Protein AF-A0A4R3L6J7-F1 (afdb_monomer)

Radius of gyration: 25.64 Å; Cα contacts (8 Å, |Δi|>4): 262; chains: 1; bounding box: 71×57×73 Å

Solvent-accessible surface area (backbone atoms only — not comparable to full-atom values): 16549 Å² total; per-residue (Å²): 111,48,54,61,46,66,73,43,22,79,76,61,15,24,52,50,54,65,59,60,78,32,72,50,34,52,66,61,49,33,25,69,74,59,33,61,73,54,17,47,50,53,49,48,52,53,52,50,51,51,52,47,23,55,73,49,36,82,47,74,72,43,43,51,50,47,51,55,47,46,54,53,52,48,32,32,51,75,36,74,58,68,86,44,67,67,57,55,52,50,41,50,50,48,47,44,62,44,61,50,65,87,91,64,82,82,77,78,88,61,58,68,66,58,52,51,51,52,49,50,51,50,50,64,61,46,46,58,54,53,53,28,49,53,55,53,51,50,42,56,49,32,37,75,76,62,32,44,67,52,29,66,67,49,58,81,71,56,55,71,68,29,52,72,74,38,46,69,65,51,50,50,52,49,68,66,40,56,56,70,73,57,48,55,65,57,52,75,65,54,47,52,52,51,50,54,47,26,45,69,49,77,38,67,64,42,28,51,51,50,18,49,36,28,26,58,70,49,38,44,69,62,14,42,58,31,45,49,41,44,32,25,42,49,66,60,69,61,26,57,48,45,53,64,47,51,59,68,77,30,70,94,44,94,59,49,55,90,62,69,43,65,60,46,58,69,46,88,37,49,86,54,79,77,80,75,95,62,94,75,87,92,83,87,89,88,85,87,88,90,86,131

Mean predicted aligned error: 9.65 Å

Sequence (292 aa):
MAEAHLRLSPVYGAIDYRIAAHAHNTVLDLLLMFGIPLGATVAACVAWLWWRAWRAAQEPAQLWVWLMGTAMLVHALLEYPLHYGFFLWLWCLLAGHLTGAPGRPIHLRWPLLASLVWLMLSVAAAYPIWRGYLEVEKLYTLLRQQGTNAVRVGLPAVHPWSRALYPGLLARLDWLTRPTSDIAALSDEEMQQLVRTAHGYPLPGLLWRTTLAYAYRGDAQSAAWYGQRLCSMFHPGLCEQAVKEWPELGKDRANWPDLPWQAWLEAPVPGRPPPSSTVGAATSQADARGSE

InterPro domains:
  IPR021797 Virulence factor membrane-bound polymerase, C-terminal [PF11846] (64-234)
  IPR051533 O-antigen ligase-like [PTHR37422] (12-128)

Organism: NCBI:txid114249

Structure (mmCIF, N/CA/C/O backbone):
data_AF-A0A4R3L6J7-F1
#
_entry.id   AF-A0A4R3L6J7-F1
#
loop_
_atom_site.group_PDB
_atom_site.id
_atom_site.type_symbol
_atom_site.label_atom_id
_atom_site.label_alt_id
_atom_site.label_comp_id
_atom_site.label_asym_id
_atom_site.label_entity_id
_atom_site.label_seq_id
_atom_site.pdbx_PDB_ins_code
_atom_site.Cartn_x
_atom_site.Cartn_y
_atom_site.Cartn_z
_atom_site.occupancy
_atom_site.B_iso_or_equiv
_atom_site.auth_seq_id
_atom_site.auth_comp_id
_atom_site.auth_asym_id
_atom_site.auth_atom_id
_atom_site.pdbx_PDB_model_num
ATOM 1 N N . MET A 1 1 ? 2.420 8.844 1.078 1.00 60.88 1 MET A N 1
ATOM 2 C CA . MET A 1 1 ? 3.618 8.170 1.631 1.00 60.88 1 MET A CA 1
ATOM 3 C C . MET A 1 1 ? 4.510 7.594 0.528 1.00 60.88 1 MET A C 1
ATOM 5 O O . MET A 1 1 ? 5.656 8.014 0.438 1.00 60.88 1 MET A O 1
ATOM 9 N N . ALA A 1 2 ? 3.994 6.720 -0.348 1.00 71.81 2 ALA A N 1
ATOM 10 C CA . ALA A 1 2 ? 4.758 6.093 -1.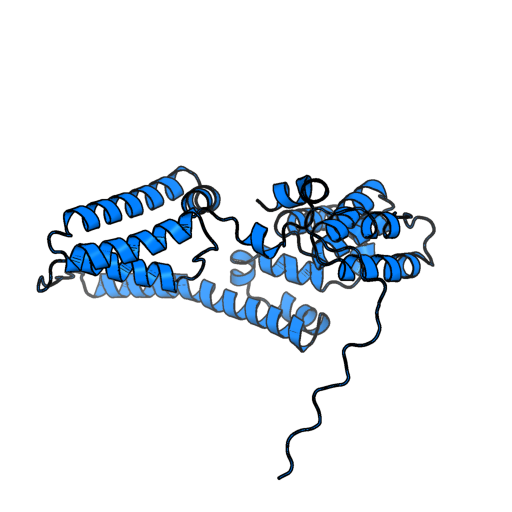438 1.00 71.81 2 ALA A CA 1
ATOM 11 C C . ALA A 1 2 ? 5.503 7.078 -2.365 1.00 71.81 2 ALA A C 1
ATOM 13 O O . ALA A 1 2 ? 6.684 6.894 -2.646 1.00 71.81 2 ALA A O 1
ATOM 14 N N . GLU A 1 3 ? 4.855 8.172 -2.777 1.00 77.25 3 GLU A N 1
ATOM 15 C CA . GLU A 1 3 ? 5.490 9.179 -3.637 1.00 77.25 3 GLU A CA 1
ATOM 16 C C . GLU A 1 3 ? 6.640 9.927 -2.947 1.00 77.25 3 GLU A C 1
ATOM 18 O O . GLU A 1 3 ? 7.687 10.149 -3.552 1.00 77.25 3 GLU A O 1
ATOM 23 N N . ALA A 1 4 ? 6.477 10.284 -1.670 1.00 75.62 4 ALA A N 1
ATOM 24 C CA . ALA A 1 4 ? 7.553 10.893 -0.891 1.00 75.62 4 ALA A CA 1
ATOM 25 C C . ALA A 1 4 ? 8.743 9.932 -0.782 1.00 75.62 4 ALA A C 1
ATOM 27 O O . ALA A 1 4 ? 9.886 10.348 -0.954 1.00 75.62 4 ALA A O 1
ATOM 28 N N . HIS A 1 5 ? 8.461 8.640 -0.588 1.00 75.50 5 HIS A N 1
ATOM 29 C CA . HIS A 1 5 ? 9.475 7.595 -0.591 1.00 75.50 5 HIS A CA 1
ATOM 30 C C . HIS A 1 5 ? 10.245 7.543 -1.905 1.00 75.50 5 HIS A C 1
ATOM 32 O O . HIS A 1 5 ? 11.465 7.660 -1.885 1.00 75.50 5 HIS A O 1
ATOM 38 N N . LEU A 1 6 ? 9.540 7.469 -3.036 1.00 82.06 6 LEU A N 1
ATOM 39 C CA . LEU A 1 6 ? 10.158 7.496 -4.358 1.00 82.06 6 LEU A CA 1
ATOM 40 C C . LEU A 1 6 ? 11.011 8.745 -4.571 1.00 82.06 6 LEU A C 1
ATOM 42 O O . LEU A 1 6 ? 12.118 8.658 -5.087 1.00 82.06 6 LEU A O 1
ATOM 46 N N . ARG A 1 7 ? 10.528 9.931 -4.200 1.00 84.06 7 ARG A N 1
ATOM 47 C CA . ARG A 1 7 ? 11.269 11.174 -4.456 1.00 84.06 7 ARG A CA 1
ATOM 48 C C . ARG A 1 7 ? 12.548 11.276 -3.627 1.00 84.06 7 ARG A C 1
ATOM 50 O O . ARG A 1 7 ? 13.558 11.730 -4.155 1.00 84.06 7 ARG A O 1
ATOM 57 N N . LEU A 1 8 ? 12.498 10.853 -2.369 1.00 81.56 8 LEU A N 1
ATOM 58 C CA . LEU A 1 8 ? 13.545 11.100 -1.379 1.00 81.56 8 LEU A CA 1
ATOM 59 C C . LEU A 1 8 ? 14.486 9.903 -1.151 1.00 81.56 8 LEU A C 1
ATOM 61 O O . LEU A 1 8 ? 15.522 10.074 -0.512 1.00 81.56 8 LEU A O 1
ATOM 65 N N . SER A 1 9 ? 14.181 8.714 -1.682 1.00 76.19 9 SER A N 1
ATOM 66 C CA . SER A 1 9 ? 15.012 7.518 -1.488 1.00 76.19 9 SER A CA 1
ATOM 67 C C . SER A 1 9 ? 16.470 7.631 -1.944 1.00 76.19 9 SER A C 1
ATOM 69 O O . SER A 1 9 ? 17.299 6.917 -1.380 1.00 76.19 9 SER A O 1
ATOM 71 N N . PRO A 1 10 ? 16.853 8.476 -2.925 1.00 74.19 10 PRO A N 1
ATOM 72 C CA . PRO A 1 10 ? 18.269 8.682 -3.225 1.00 74.19 10 PRO A CA 1
ATOM 73 C C . PRO A 1 10 ? 18.999 9.509 -2.153 1.00 74.19 10 PRO A C 1
ATOM 75 O O . PRO A 1 10 ? 20.222 9.505 -2.125 1.00 74.19 10 PRO A O 1
ATOM 78 N N . VAL A 1 11 ? 18.266 10.224 -1.286 1.00 75.88 11 VAL A N 1
ATOM 79 C CA . VAL A 1 11 ? 18.815 11.150 -0.279 1.00 75.88 11 VAL A CA 1
ATOM 80 C C . VAL A 1 11 ? 19.015 10.466 1.072 1.00 75.88 11 VAL A C 1
ATOM 82 O O . VAL A 1 11 ? 20.096 10.552 1.642 1.00 75.88 11 VAL A O 1
ATOM 85 N N . TYR A 1 12 ? 17.993 9.782 1.597 1.00 68.69 12 TYR A N 1
ATOM 86 C CA . TYR A 1 12 ? 18.097 9.084 2.890 1.00 68.69 12 TYR A CA 1
ATOM 87 C C . TYR A 1 12 ? 18.530 7.615 2.756 1.00 68.69 12 TYR A C 1
ATOM 89 O O . TYR A 1 12 ? 18.744 6.945 3.761 1.00 68.69 12 TYR A O 1
ATOM 97 N N . GLY A 1 13 ? 18.670 7.123 1.522 1.00 62.22 13 GLY A N 1
ATOM 98 C CA . GLY A 1 13 ? 19.115 5.773 1.212 1.00 62.22 13 GLY A CA 1
ATOM 99 C C . GLY A 1 13 ? 18.114 4.668 1.544 1.00 62.22 13 GLY A C 1
ATOM 100 O O . GLY A 1 13 ? 16.917 4.902 1.707 1.00 62.22 13 GLY A O 1
ATOM 101 N N . ALA A 1 14 ? 18.620 3.442 1.650 1.00 56.22 14 ALA A N 1
ATOM 102 C CA . ALA A 1 14 ? 17.889 2.302 2.169 1.00 56.22 14 ALA A CA 1
ATOM 103 C C . ALA A 1 14 ? 17.797 2.435 3.695 1.00 56.22 14 ALA A C 1
ATOM 105 O O . ALA A 1 14 ? 18.392 1.647 4.428 1.00 56.22 14 ALA A O 1
ATOM 106 N N . ILE A 1 15 ? 17.012 3.402 4.194 1.00 54.84 15 ILE A N 1
ATOM 107 C CA . ILE A 1 15 ? 16.279 3.120 5.433 1.00 54.84 15 ILE A CA 1
ATOM 108 C C . ILE A 1 15 ? 15.579 1.814 5.114 1.00 54.84 15 ILE A C 1
ATOM 110 O O . ILE A 1 15 ? 14.818 1.792 4.143 1.00 54.84 15 ILE A O 1
ATOM 114 N N . ASP A 1 16 ? 15.948 0.742 5.830 1.00 54.97 16 ASP A N 1
ATOM 115 C CA . ASP A 1 16 ? 15.433 -0.600 5.578 1.00 54.97 16 ASP A CA 1
ATOM 116 C C . ASP A 1 16 ? 13.957 -0.430 5.247 1.00 54.97 16 ASP A C 1
ATOM 118 O O . ASP A 1 16 ? 13.216 0.159 6.039 1.00 54.97 16 ASP A O 1
ATOM 122 N N . TYR A 1 17 ? 13.552 -0.804 4.032 1.00 53.34 17 TYR A N 1
ATOM 123 C CA . TYR A 1 17 ? 12.179 -0.598 3.583 1.00 53.34 17 TYR A CA 1
ATOM 124 C C . TYR A 1 17 ? 11.204 -1.164 4.623 1.00 53.34 17 TYR A C 1
ATOM 126 O O . TYR A 1 17 ? 10.079 -0.698 4.703 1.00 53.34 17 TYR A O 1
ATOM 134 N N . ARG A 1 18 ? 11.649 -2.122 5.452 1.00 55.00 18 ARG A N 1
ATOM 135 C CA . ARG A 1 18 ? 10.971 -2.573 6.665 1.00 55.00 18 ARG A CA 1
ATOM 136 C C . ARG A 1 18 ? 10.748 -1.414 7.638 1.00 55.00 18 ARG A C 1
ATOM 138 O O . ARG A 1 18 ? 9.607 -1.108 7.918 1.00 55.00 18 ARG A O 1
ATOM 145 N N . ILE A 1 19 ? 11.776 -0.715 8.113 1.00 57.91 19 ILE A N 1
ATOM 146 C CA . ILE A 1 19 ? 11.631 0.443 9.015 1.00 57.91 19 ILE A CA 1
ATOM 147 C C . ILE A 1 19 ? 10.708 1.505 8.408 1.00 57.91 19 ILE A C 1
ATOM 149 O O . ILE A 1 19 ? 9.809 1.994 9.082 1.00 57.91 19 ILE A O 1
ATOM 153 N N . ALA A 1 20 ? 10.885 1.838 7.132 1.00 58.47 20 ALA A N 1
ATOM 154 C CA . ALA A 1 20 ? 10.140 2.932 6.523 1.00 58.47 20 ALA A CA 1
ATOM 155 C C . ALA A 1 20 ? 8.690 2.560 6.142 1.00 58.47 20 ALA A C 1
ATOM 157 O O . ALA A 1 20 ? 7.795 3.391 6.273 1.00 58.47 20 ALA A O 1
ATOM 158 N N . ALA A 1 21 ? 8.431 1.300 5.769 1.00 58.09 21 ALA A N 1
ATOM 159 C CA . ALA A 1 21 ? 7.080 0.740 5.630 1.00 58.09 21 ALA A CA 1
ATOM 160 C C . ALA A 1 21 ? 6.396 0.480 6.981 1.00 58.09 21 ALA A C 1
ATOM 162 O O . ALA A 1 21 ? 5.244 0.053 7.020 1.00 58.09 21 ALA A O 1
ATOM 163 N N . HIS A 1 22 ? 7.112 0.684 8.085 1.00 55.84 22 HIS A N 1
ATOM 164 C CA . HIS A 1 22 ? 6.621 0.503 9.443 1.00 55.84 22 HIS A CA 1
ATOM 165 C C . HIS A 1 22 ? 6.672 1.803 10.265 1.00 55.84 22 HIS A C 1
ATOM 167 O O . HIS A 1 22 ? 6.248 1.812 11.415 1.00 55.84 22 HIS A O 1
ATOM 173 N N . ALA A 1 23 ? 7.119 2.916 9.673 1.00 55.31 23 ALA A N 1
ATOM 174 C CA . ALA A 1 23 ? 7.092 4.246 10.273 1.00 55.31 23 ALA A CA 1
ATOM 175 C C . ALA A 1 23 ? 5.681 4.837 10.137 1.00 55.31 23 ALA A C 1
ATOM 177 O O . ALA A 1 23 ? 5.407 5.684 9.285 1.00 55.31 23 ALA A O 1
ATOM 178 N N . HIS A 1 24 ? 4.772 4.327 10.961 1.00 66.69 24 HIS A N 1
ATOM 179 C CA . HIS A 1 24 ? 3.356 4.654 10.936 1.00 66.69 24 HIS A CA 1
ATOM 180 C C . HIS A 1 24 ? 2.927 5.316 12.242 1.00 66.69 24 HIS A C 1
ATOM 182 O O . HIS A 1 24 ? 3.378 4.959 13.326 1.00 66.69 24 HIS A O 1
ATOM 188 N N . ASN A 1 25 ? 2.027 6.288 12.129 1.00 80.50 25 ASN A N 1
ATOM 189 C CA . ASN A 1 25 ? 1.334 6.871 13.265 1.00 80.50 25 ASN A CA 1
ATOM 190 C C . ASN A 1 25 ? -0.155 6.700 13.001 1.00 80.50 25 ASN A C 1
ATOM 192 O O . ASN A 1 25 ? -0.686 7.309 12.073 1.00 80.50 25 ASN A O 1
ATOM 196 N N . THR A 1 26 ? -0.829 5.905 13.831 1.00 80.44 26 THR A N 1
ATOM 197 C CA . THR A 1 26 ? -2.221 5.504 13.577 1.00 80.44 26 THR A CA 1
ATOM 198 C C . THR A 1 26 ? -3.162 6.700 13.388 1.00 80.44 26 THR A C 1
ATOM 200 O O . THR A 1 26 ? -4.090 6.626 12.587 1.00 80.44 26 THR A O 1
ATOM 203 N N . VAL A 1 27 ? -2.929 7.831 14.066 1.00 84.75 27 VAL A N 1
ATOM 204 C CA . VAL A 1 27 ? -3.752 9.040 13.876 1.00 84.75 27 VAL A CA 1
ATOM 205 C C . VAL A 1 27 ? -3.531 9.629 12.486 1.00 84.75 27 VAL A C 1
ATOM 207 O O . VAL A 1 27 ? -4.501 9.915 11.786 1.00 84.75 27 VAL A O 1
ATOM 210 N N . LEU A 1 28 ? -2.274 9.776 12.061 1.00 84.88 28 LEU A N 1
ATOM 211 C CA . LEU A 1 28 ? -1.957 10.245 10.711 1.00 84.88 28 LEU A CA 1
ATOM 212 C C . LEU A 1 28 ? -2.494 9.279 9.648 1.00 84.88 28 LEU A C 1
ATOM 214 O O . LEU A 1 28 ? -3.058 9.731 8.654 1.00 84.88 28 LEU A O 1
ATOM 218 N N . ASP A 1 29 ? -2.395 7.971 9.880 1.00 81.06 29 ASP A N 1
ATOM 219 C CA . ASP A 1 29 ? -2.911 6.955 8.963 1.00 81.06 29 ASP A CA 1
ATOM 220 C C . ASP A 1 29 ? -4.436 7.043 8.818 1.00 81.06 29 ASP A C 1
ATOM 222 O O . ASP A 1 29 ? -4.946 7.023 7.698 1.00 81.06 29 ASP A O 1
ATOM 226 N N . LEU A 1 30 ? -5.177 7.215 9.920 1.00 84.62 30 LEU A N 1
ATOM 227 C CA . LEU A 1 30 ? -6.630 7.409 9.882 1.00 84.62 30 LEU A CA 1
ATOM 228 C C . LEU A 1 30 ? -7.014 8.673 9.105 1.00 84.62 30 LEU A C 1
ATOM 230 O O . LEU A 1 30 ? -7.932 8.632 8.286 1.00 84.62 30 LEU A O 1
ATOM 234 N N . LEU A 1 31 ? -6.313 9.786 9.339 1.00 89.19 31 LEU A N 1
ATOM 235 C CA . LEU A 1 31 ? -6.567 11.057 8.652 1.00 89.19 31 LEU A CA 1
ATOM 236 C C . LEU A 1 31 ? -6.262 10.980 7.154 1.00 89.19 31 LEU A C 1
ATOM 238 O O . LEU A 1 31 ? -6.997 11.549 6.350 1.00 89.19 31 LEU A O 1
ATOM 242 N N . LEU A 1 32 ? -5.195 10.279 6.770 1.00 85.38 32 LEU A N 1
ATOM 243 C CA . LEU A 1 32 ? -4.816 10.108 5.370 1.00 85.38 32 LEU A CA 1
ATOM 244 C C . LEU A 1 32 ? -5.729 9.113 4.646 1.00 85.38 32 LEU A C 1
ATOM 246 O O . LEU A 1 32 ? -6.060 9.338 3.484 1.00 85.38 32 LEU A O 1
ATOM 250 N N . MET A 1 33 ? -6.146 8.033 5.313 1.00 82.75 33 MET A N 1
ATOM 251 C CA . MET A 1 33 ? -6.931 6.963 4.692 1.00 82.75 33 MET A CA 1
ATOM 252 C C . MET A 1 33 ? -8.421 7.295 4.597 1.00 82.75 33 MET A C 1
ATOM 254 O O . MET A 1 33 ? -9.043 7.035 3.570 1.00 82.75 33 MET A O 1
ATOM 258 N N . PHE A 1 34 ? -8.998 7.880 5.648 1.00 86.38 34 PHE A N 1
ATOM 259 C CA . PHE A 1 34 ? -10.424 8.215 5.704 1.00 86.38 34 PHE A CA 1
ATOM 260 C C . PHE A 1 34 ? -10.708 9.695 5.412 1.00 86.38 34 PHE A C 1
ATOM 262 O O . PHE A 1 34 ? -11.867 10.110 5.370 1.00 86.38 34 PHE A O 1
ATOM 269 N N . GLY A 1 35 ? -9.663 10.497 5.203 1.00 91.44 35 GLY A N 1
ATOM 270 C CA . GLY A 1 35 ? -9.757 11.948 5.114 1.00 91.44 35 GLY A CA 1
ATOM 271 C C . GLY A 1 35 ? -9.885 12.606 6.488 1.00 91.44 35 GLY A C 1
ATOM 272 O O . GLY A 1 35 ? -10.187 11.965 7.498 1.00 91.44 35 GLY A O 1
ATOM 273 N N . ILE A 1 36 ? -9.682 13.925 6.522 1.00 93.00 36 ILE A N 1
ATOM 274 C CA . ILE A 1 36 ? -9.666 14.698 7.772 1.00 93.00 36 ILE A CA 1
ATOM 275 C C . ILE A 1 36 ? -10.971 14.540 8.575 1.00 93.00 36 ILE A C 1
ATOM 277 O O . ILE A 1 36 ? -10.870 14.238 9.761 1.00 93.00 36 ILE A O 1
ATOM 281 N N . PRO A 1 37 ? -12.186 14.677 8.000 1.00 94.31 37 PRO A N 1
ATOM 282 C CA . PRO A 1 37 ? -13.408 14.667 8.807 1.00 94.31 37 PRO A CA 1
ATOM 283 C C . PRO A 1 37 ? -13.669 13.312 9.477 1.00 94.31 37 PRO A C 1
ATOM 285 O O . PRO A 1 37 ? -13.880 13.236 10.689 1.00 94.31 37 PRO A O 1
ATOM 288 N N . LEU A 1 38 ? -13.631 12.230 8.695 1.00 92.50 38 LEU A N 1
ATOM 289 C CA . LEU A 1 38 ? -13.924 10.888 9.191 1.00 92.50 38 LEU A CA 1
ATOM 290 C C . LEU A 1 38 ? -12.773 10.349 10.048 1.00 92.50 38 LEU A C 1
ATOM 292 O O . LEU A 1 38 ? -13.022 9.837 11.138 1.00 92.50 38 LEU A O 1
ATOM 296 N N . GLY A 1 39 ? -11.523 10.534 9.613 1.00 92.06 39 GLY A N 1
ATOM 297 C CA . GLY A 1 39 ? -10.343 10.136 10.378 1.00 92.06 39 GLY A CA 1
ATOM 298 C C . GLY A 1 39 ? -10.267 10.834 11.738 1.00 92.06 39 GLY A C 1
ATOM 299 O O . GLY A 1 39 ? -10.047 10.171 12.751 1.00 92.06 39 GLY A O 1
ATOM 300 N N . ALA A 1 40 ? -10.537 12.146 11.794 1.00 93.44 40 ALA A N 1
ATOM 301 C CA . ALA A 1 40 ? -10.555 12.894 13.052 1.00 93.44 40 ALA A CA 1
ATOM 302 C C . ALA A 1 40 ? -11.706 12.455 13.962 1.00 93.44 40 ALA A C 1
ATOM 304 O O . ALA A 1 40 ? -11.513 12.340 15.170 1.00 93.44 40 ALA A O 1
ATOM 305 N N . THR A 1 41 ? -12.881 12.160 13.397 1.00 95.50 41 THR A N 1
ATOM 306 C CA . THR A 1 41 ? -14.027 11.656 14.170 1.00 95.50 41 THR A CA 1
ATOM 307 C C . THR A 1 41 ? -13.696 10.316 14.824 1.00 95.50 41 THR A C 1
ATOM 309 O O . THR A 1 41 ? -13.897 10.154 16.025 1.00 95.50 41 THR A O 1
ATOM 312 N N . VAL A 1 42 ? -13.126 9.373 14.067 1.00 91.69 42 VAL A N 1
ATOM 313 C CA . VAL A 1 42 ? -12.716 8.065 14.601 1.00 91.69 42 VAL A CA 1
ATOM 314 C C . VAL A 1 42 ? -11.640 8.229 15.676 1.00 91.69 42 VAL A C 1
ATOM 316 O O . VAL A 1 42 ? -11.776 7.663 16.762 1.00 91.69 42 VAL A O 1
ATOM 319 N N . ALA A 1 43 ? -10.611 9.045 15.425 1.00 91.69 43 ALA A N 1
ATOM 320 C CA . ALA A 1 43 ? -9.561 9.319 16.405 1.00 91.69 43 ALA A CA 1
ATOM 321 C C . ALA A 1 43 ? -10.123 9.954 17.693 1.00 91.69 43 ALA A C 1
ATOM 323 O O . ALA A 1 43 ? -9.757 9.543 18.795 1.00 91.69 43 ALA A O 1
ATOM 324 N N . ALA A 1 44 ? -11.065 10.894 17.572 1.00 94.12 44 ALA A N 1
ATOM 325 C CA . ALA A 1 44 ? -11.741 11.514 18.706 1.00 94.12 44 ALA A CA 1
ATOM 326 C C . ALA A 1 44 ? -12.598 10.509 19.491 1.00 94.12 44 ALA A C 1
ATOM 328 O O . ALA A 1 44 ? -12.575 10.526 20.720 1.00 94.12 44 ALA A O 1
ATOM 329 N N . CYS A 1 45 ? -13.305 9.595 18.817 1.00 92.75 45 CYS A N 1
ATOM 330 C CA . CYS A 1 45 ? -14.053 8.524 19.478 1.00 92.75 45 CYS A CA 1
ATOM 331 C C . CYS A 1 45 ? -13.133 7.592 20.277 1.00 92.75 45 CYS A C 1
ATOM 333 O O . CYS A 1 45 ? -13.456 7.254 21.417 1.00 92.75 45 CYS A O 1
ATOM 335 N N . VAL A 1 46 ? -11.983 7.204 19.716 1.00 90.81 46 VAL A N 1
ATOM 336 C CA . VAL A 1 46 ? -10.987 6.376 20.417 1.00 90.81 46 VAL A CA 1
ATOM 337 C C . VAL A 1 46 ? -10.428 7.120 21.630 1.00 90.81 46 VAL A C 1
ATOM 339 O O . VAL A 1 46 ? -10.417 6.565 22.727 1.00 90.81 46 VAL A O 1
ATOM 342 N N . ALA A 1 47 ? -10.044 8.390 21.474 1.00 92.69 47 ALA A N 1
ATOM 343 C CA . ALA A 1 47 ? -9.556 9.222 22.574 1.00 92.69 47 ALA A CA 1
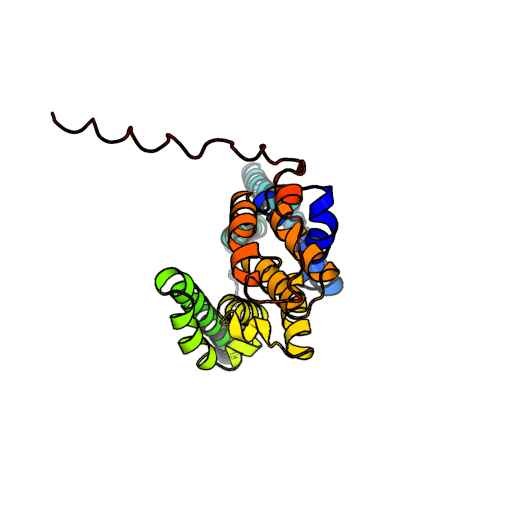ATOM 344 C C . ALA A 1 47 ? -10.615 9.421 23.674 1.00 92.69 47 ALA A C 1
ATOM 346 O O . ALA A 1 47 ? -10.307 9.361 24.865 1.00 92.69 47 ALA A O 1
ATOM 347 N N . TRP A 1 48 ? -11.880 9.604 23.291 1.00 94.62 48 TRP A N 1
ATOM 348 C CA . TRP A 1 48 ? -12.995 9.726 24.225 1.00 94.62 48 TRP A CA 1
ATOM 349 C C . TRP A 1 48 ? -13.255 8.425 24.993 1.00 94.62 48 TRP A C 1
ATOM 351 O O . TRP A 1 48 ? -13.402 8.457 26.216 1.00 94.62 48 TRP A O 1
ATOM 361 N N . LEU A 1 49 ? -13.262 7.273 24.313 1.00 93.12 49 LEU A N 1
ATOM 362 C CA . LEU A 1 49 ? -13.384 5.959 24.957 1.00 93.12 49 LEU A CA 1
ATOM 363 C C . LEU A 1 49 ? -12.229 5.703 25.922 1.00 93.12 49 LEU A C 1
ATOM 365 O O . LEU A 1 49 ? -12.446 5.227 27.035 1.00 93.12 49 LEU A O 1
ATOM 369 N N . TRP A 1 50 ? -11.020 6.067 25.510 1.00 94.19 50 TRP A N 1
ATOM 370 C CA . TRP A 1 50 ? -9.817 5.959 26.316 1.00 94.19 50 TRP A CA 1
ATOM 371 C C . TRP A 1 50 ? -9.882 6.809 27.592 1.00 94.19 50 TRP A C 1
ATOM 373 O O . TRP A 1 50 ? -9.613 6.322 28.693 1.00 94.19 50 TRP A O 1
ATOM 383 N N . TRP A 1 51 ? -10.334 8.059 27.468 1.00 94.94 51 TRP A N 1
ATOM 384 C CA . TRP A 1 51 ? -10.593 8.940 28.606 1.00 94.94 51 TRP A CA 1
ATOM 385 C C . TRP A 1 51 ? -11.696 8.395 29.522 1.00 94.94 51 TRP A C 1
ATOM 387 O O . TRP A 1 51 ? -11.584 8.455 30.747 1.00 94.94 51 TRP A O 1
ATOM 397 N N . ARG A 1 52 ? -12.756 7.809 28.956 1.00 94.00 52 ARG A N 1
ATOM 398 C CA . ARG A 1 52 ? -13.824 7.172 29.736 1.00 94.00 52 ARG A CA 1
ATOM 399 C C . ARG A 1 52 ? -13.308 5.959 30.515 1.00 94.00 52 ARG A C 1
ATOM 401 O O . ARG A 1 52 ? -13.691 5.787 31.667 1.00 94.00 52 ARG A O 1
ATOM 408 N N . ALA A 1 53 ? -12.431 5.158 29.908 1.00 93.12 53 ALA A N 1
ATOM 409 C CA . ALA A 1 53 ? -11.770 4.021 30.548 1.00 93.12 53 ALA A CA 1
ATOM 410 C C . ALA A 1 53 ? -10.878 4.461 31.711 1.00 93.12 53 ALA A C 1
ATOM 412 O O . ALA A 1 53 ? -10.951 3.864 32.780 1.00 93.12 53 ALA A O 1
ATOM 413 N N . TRP A 1 54 ? -10.128 5.555 31.542 1.00 94.44 54 TRP A N 1
ATOM 414 C CA . TRP A 1 54 ? -9.362 6.171 32.629 1.00 94.44 54 TRP A CA 1
ATOM 415 C C . TRP A 1 54 ? -10.261 6.563 33.804 1.00 94.44 54 TRP A C 1
ATOM 417 O O . TRP A 1 54 ? -10.000 6.191 34.941 1.00 94.44 54 TRP A O 1
ATOM 427 N N . ARG A 1 55 ? -11.366 7.273 33.538 1.00 93.50 55 ARG A N 1
ATOM 428 C CA . ARG A 1 55 ? -12.294 7.702 34.600 1.00 93.50 55 ARG A CA 1
ATOM 429 C C . ARG A 1 55 ? -13.006 6.542 35.292 1.00 93.50 55 ARG A C 1
ATOM 431 O O . ARG A 1 55 ? -13.468 6.717 36.415 1.00 93.50 55 ARG A O 1
ATOM 438 N N . ALA A 1 56 ? -13.140 5.398 34.629 1.00 90.25 56 ALA A N 1
ATOM 439 C CA . ALA A 1 56 ? -13.759 4.211 35.204 1.00 90.25 56 ALA A CA 1
ATOM 440 C C . ALA A 1 56 ? -12.785 3.380 36.055 1.00 90.25 56 ALA A C 1
ATOM 442 O O . ALA A 1 56 ? -13.241 2.649 36.929 1.00 90.25 56 ALA A O 1
ATOM 443 N N . ALA A 1 57 ? -11.473 3.512 35.837 1.00 91.50 57 ALA A N 1
ATOM 444 C CA . ALA A 1 57 ? -10.443 2.797 36.579 1.00 91.50 57 ALA A CA 1
ATOM 445 C C . ALA A 1 57 ? -10.232 3.408 37.977 1.00 91.50 57 ALA A C 1
ATOM 447 O O . ALA A 1 57 ? -9.398 4.290 38.162 1.00 91.50 57 ALA A O 1
ATOM 448 N N . GLN A 1 58 ? -11.011 2.948 38.956 1.00 89.31 58 GLN A N 1
ATOM 449 C CA . GLN A 1 58 ? -10.961 3.427 40.347 1.00 89.31 58 GLN A CA 1
ATOM 450 C C . GLN A 1 58 ? -10.118 2.521 41.257 1.00 89.31 58 GLN A C 1
ATOM 452 O O . GLN A 1 58 ? -9.624 2.964 42.288 1.00 89.31 58 GLN A O 1
ATOM 457 N N . GLU A 1 59 ? -9.927 1.261 40.860 1.00 92.69 59 GLU A N 1
ATOM 458 C CA . GLU A 1 59 ? -9.169 0.259 41.616 1.00 92.69 59 GLU A CA 1
ATOM 459 C C . GLU A 1 59 ? -7.785 0.004 40.990 1.00 92.69 59 GLU A C 1
ATOM 461 O O . GLU A 1 59 ? -7.658 0.045 39.759 1.00 92.69 59 GLU A O 1
ATOM 466 N N . PRO A 1 60 ? -6.753 -0.374 41.776 1.00 92.81 60 PRO A N 1
ATOM 467 C CA . PRO A 1 60 ? -5.418 -0.672 41.248 1.00 92.81 60 PRO A CA 1
ATOM 468 C C . PRO A 1 60 ? -5.418 -1.710 40.117 1.00 92.81 60 PRO A C 1
ATOM 470 O O . PRO A 1 60 ? -4.697 -1.563 39.133 1.00 92.81 60 PRO A O 1
ATOM 473 N N . ALA A 1 61 ? -6.263 -2.742 40.211 1.00 93.12 61 ALA A N 1
ATOM 474 C CA . ALA A 1 61 ? -6.393 -3.761 39.168 1.00 93.12 61 ALA A CA 1
ATOM 475 C C . ALA A 1 61 ? -6.925 -3.189 37.840 1.00 93.12 61 ALA A C 1
ATOM 477 O O . ALA A 1 61 ? -6.459 -3.563 36.766 1.00 93.12 61 ALA A O 1
ATOM 478 N N . GLN A 1 62 ? -7.871 -2.250 37.899 1.00 92.88 62 GLN A N 1
ATOM 479 C CA . GLN A 1 62 ? -8.421 -1.590 36.713 1.00 92.88 62 GLN A CA 1
ATOM 480 C C . GLN A 1 62 ? -7.403 -0.622 36.104 1.00 92.88 62 GLN A C 1
ATOM 482 O O . GLN A 1 62 ? -7.292 -0.525 34.882 1.00 92.88 62 GLN A O 1
ATOM 487 N N . LEU A 1 63 ? -6.610 0.045 36.945 1.00 94.44 63 LEU A N 1
ATOM 488 C CA . LEU A 1 63 ? -5.515 0.893 36.491 1.00 94.44 63 LEU A CA 1
ATOM 489 C C . LEU A 1 63 ? -4.464 0.088 35.711 1.00 94.44 63 LEU A C 1
ATOM 491 O O . LEU A 1 63 ? -4.008 0.546 34.666 1.00 94.44 63 LEU A O 1
ATOM 495 N N . TRP A 1 64 ? -4.133 -1.131 36.151 1.00 95.56 64 TRP A N 1
ATOM 496 C CA . TRP A 1 64 ? -3.253 -2.032 35.396 1.00 95.56 64 TRP A CA 1
ATOM 497 C C . TRP A 1 64 ? -3.813 -2.381 34.016 1.00 95.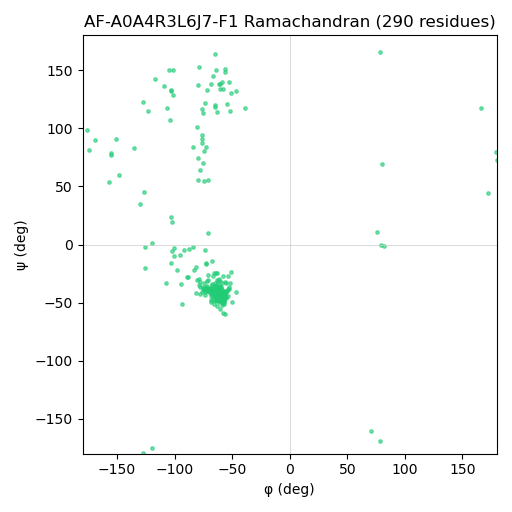56 64 TRP A C 1
ATOM 499 O O . TRP A 1 64 ? -3.096 -2.284 33.022 1.00 95.56 64 TRP A O 1
ATOM 509 N N . VAL A 1 65 ? -5.100 -2.729 33.933 1.00 94.50 65 VAL A N 1
ATOM 510 C CA . VAL A 1 65 ? -5.766 -3.017 32.651 1.00 94.50 65 VAL A CA 1
ATOM 511 C C . VAL A 1 65 ? -5.752 -1.794 31.733 1.00 94.50 65 VAL A C 1
ATOM 513 O O . VAL A 1 65 ? -5.521 -1.926 30.529 1.00 94.50 65 VAL A O 1
ATOM 516 N N . TRP A 1 66 ? -5.958 -0.600 32.292 1.00 95.62 66 TRP A N 1
ATOM 517 C CA . TRP A 1 66 ? -5.820 0.645 31.548 1.00 95.62 66 TRP A CA 1
ATOM 518 C C . TRP A 1 66 ? -4.387 0.777 31.022 1.00 95.62 66 TRP A C 1
ATOM 520 O O . TRP A 1 66 ? -4.209 0.810 29.811 1.00 95.62 66 TRP A O 1
ATOM 530 N N . LEU A 1 67 ? -3.358 0.704 31.872 1.00 95.25 67 LEU A N 1
ATOM 531 C CA . LEU A 1 67 ? -1.949 0.801 31.457 1.00 95.25 67 LEU A CA 1
ATOM 532 C C . LEU A 1 67 ? -1.571 -0.177 30.330 1.00 95.25 67 LEU A C 1
ATOM 534 O O . LEU A 1 67 ? -0.858 0.210 29.403 1.00 95.25 67 LEU A O 1
ATOM 538 N N . MET A 1 68 ? -2.092 -1.410 30.349 1.00 93.38 68 MET A N 1
ATOM 539 C CA . MET A 1 68 ? -1.915 -2.367 29.247 1.00 93.38 68 MET A CA 1
ATOM 540 C C . MET A 1 68 ? -2.494 -1.831 27.930 1.00 93.38 68 MET A C 1
ATOM 542 O O . MET A 1 68 ? -1.821 -1.850 26.901 1.00 93.38 68 MET A O 1
ATOM 546 N N . GLY A 1 69 ? -3.715 -1.290 27.959 1.00 92.38 69 GLY A N 1
ATOM 547 C CA . GLY A 1 69 ? -4.316 -0.611 26.811 1.00 92.38 69 GLY A CA 1
ATOM 548 C C . GLY A 1 69 ? -3.544 0.643 26.378 1.00 92.38 69 GLY A C 1
ATOM 549 O O . GLY A 1 69 ? -3.456 0.914 25.180 1.00 92.38 69 GLY A O 1
ATOM 550 N N . THR A 1 70 ? -2.938 1.381 27.318 1.00 92.19 70 THR A N 1
ATOM 551 C CA . THR A 1 70 ? -2.083 2.542 27.011 1.00 92.19 70 THR A CA 1
ATOM 552 C C . THR A 1 70 ? -0.855 2.122 26.232 1.00 92.19 70 THR A C 1
ATOM 554 O O . THR A 1 70 ? -0.561 2.733 25.212 1.00 92.19 70 THR A O 1
ATOM 557 N N . ALA A 1 71 ? -0.155 1.080 26.689 1.00 90.44 71 ALA A N 1
ATOM 558 C CA . ALA A 1 71 ? 1.045 0.582 26.030 1.00 90.44 71 ALA A CA 1
ATOM 559 C C . ALA A 1 71 ? 0.749 0.233 24.565 1.00 90.44 71 ALA A C 1
ATOM 561 O O . ALA A 1 71 ? 1.487 0.635 23.671 1.00 90.44 71 ALA A O 1
ATOM 562 N N . MET A 1 72 ? -0.395 -0.406 24.300 1.00 88.50 72 MET A N 1
ATOM 563 C CA . MET A 1 72 ? -0.839 -0.694 22.933 1.00 88.50 72 MET A CA 1
ATOM 564 C C . MET A 1 72 ? -1.062 0.583 22.107 1.00 88.50 72 MET A C 1
ATOM 566 O O . MET A 1 72 ? -0.592 0.666 20.977 1.00 88.50 72 MET A O 1
ATOM 570 N N . LEU A 1 73 ? -1.734 1.602 22.654 1.00 87.50 73 LEU A N 1
ATOM 571 C CA . LEU A 1 73 ? -1.918 2.877 21.946 1.00 87.50 73 LEU A CA 1
ATOM 572 C C . LEU A 1 73 ? -0.591 3.600 21.696 1.00 87.50 73 LEU A C 1
ATOM 574 O O . LEU A 1 73 ? -0.405 4.170 20.627 1.00 87.50 73 LEU A O 1
ATOM 578 N N . VAL A 1 74 ? 0.336 3.563 22.654 1.00 87.25 74 VAL A N 1
ATOM 579 C CA . VAL A 1 74 ? 1.673 4.154 22.519 1.00 87.25 74 VAL A CA 1
ATOM 580 C C . VAL A 1 74 ? 2.453 3.460 21.406 1.00 87.25 74 VAL A C 1
ATOM 582 O O . VAL A 1 74 ? 2.960 4.148 20.523 1.00 87.25 74 VAL A O 1
ATOM 585 N N . HIS A 1 75 ? 2.473 2.125 21.370 1.00 83.00 75 HIS A N 1
ATOM 586 C CA . HIS A 1 75 ? 3.085 1.386 20.262 1.00 83.00 75 HIS A CA 1
ATOM 587 C C . HIS A 1 75 ? 2.433 1.737 18.919 1.00 83.00 75 HIS A C 1
ATOM 589 O O . HIS A 1 75 ? 3.135 1.934 17.937 1.00 83.00 75 HIS A O 1
ATOM 595 N N . ALA A 1 76 ? 1.108 1.906 18.877 1.00 78.94 76 ALA A N 1
ATOM 596 C CA . ALA A 1 76 ? 0.390 2.325 17.672 1.00 78.94 76 ALA A CA 1
ATOM 597 C C . ALA A 1 76 ? 0.695 3.776 17.219 1.00 78.94 76 ALA A C 1
ATOM 599 O O . ALA A 1 76 ? 0.328 4.161 16.102 1.00 78.94 76 ALA A O 1
ATOM 600 N N . LEU A 1 77 ? 1.321 4.596 18.073 1.00 77.88 77 LEU A N 1
ATOM 601 C CA . LEU A 1 77 ? 1.666 5.996 17.803 1.00 77.88 77 LEU A CA 1
ATOM 602 C C . LEU A 1 77 ? 3.166 6.232 17.572 1.00 77.88 77 LEU A C 1
ATOM 604 O O . LEU A 1 77 ? 3.500 7.158 16.829 1.00 77.88 77 LEU A O 1
ATOM 608 N N . LEU A 1 78 ? 4.039 5.471 18.244 1.00 70.06 78 LEU A N 1
ATOM 609 C CA . LEU A 1 78 ? 5.472 5.767 18.377 1.00 70.06 78 LEU A CA 1
ATOM 610 C C . LEU A 1 78 ? 6.411 4.628 17.943 1.00 70.06 78 LEU A C 1
ATOM 612 O O . LEU A 1 78 ? 7.577 4.910 17.678 1.00 70.06 78 LEU A O 1
ATOM 616 N N . GLU A 1 79 ? 5.957 3.372 17.874 1.00 62.31 79 GLU A N 1
ATOM 617 C CA . GLU A 1 79 ? 6.831 2.215 17.614 1.00 62.31 79 GLU A CA 1
ATOM 618 C C . GLU A 1 79 ? 6.343 1.326 16.455 1.00 62.31 79 GLU A C 1
ATOM 620 O O . GLU A 1 79 ? 5.338 1.611 15.806 1.00 62.31 79 GLU A O 1
ATOM 625 N N . TYR A 1 80 ? 7.098 0.249 16.174 1.00 57.72 80 TYR A N 1
ATOM 626 C CA . TYR A 1 80 ? 6.803 -0.741 15.134 1.00 57.72 80 TYR A CA 1
ATOM 627 C C . TYR A 1 80 ? 5.329 -1.183 15.196 1.00 57.72 80 TYR A C 1
ATOM 629 O O . TYR A 1 80 ? 4.813 -1.502 16.271 1.00 57.72 80 TYR A O 1
ATOM 637 N N . PRO A 1 81 ? 4.623 -1.211 14.061 1.00 58.03 81 PRO A N 1
ATOM 638 C CA . PRO A 1 81 ? 3.195 -1.005 14.079 1.00 58.03 81 PRO A CA 1
ATOM 639 C C . PRO A 1 81 ? 2.421 -2.252 14.494 1.00 58.03 81 PRO A C 1
ATOM 641 O O . PRO A 1 81 ? 2.611 -3.358 13.979 1.00 58.03 81 PRO A O 1
ATOM 644 N N . LEU A 1 82 ? 1.422 -2.025 15.343 1.00 57.59 82 LEU A N 1
ATOM 645 C CA . LEU A 1 82 ? 0.333 -2.955 15.628 1.00 57.59 82 LEU A CA 1
ATOM 646 C C . LEU A 1 82 ? -0.670 -2.986 14.451 1.00 57.59 82 LEU A C 1
ATOM 648 O O . LEU A 1 82 ? -1.866 -2.785 14.644 1.00 57.59 82 LEU A O 1
ATOM 652 N N . HIS A 1 83 ? -0.219 -3.244 13.216 1.00 59.03 83 HIS A N 1
ATOM 653 C CA . HIS A 1 83 ? -1.088 -3.315 12.019 1.00 59.03 83 HIS A CA 1
ATOM 654 C C . HIS A 1 83 ? -1.994 -4.552 11.969 1.00 59.03 83 HIS A C 1
ATOM 656 O O . HIS A 1 83 ? -2.640 -4.834 10.958 1.00 59.03 83 HIS A O 1
ATOM 662 N N . TYR A 1 84 ? -2.063 -5.307 13.057 1.00 67.62 84 TYR A N 1
ATOM 663 C CA . TYR A 1 84 ? -2.870 -6.500 13.119 1.00 67.62 84 TYR A CA 1
ATOM 664 C C . TYR A 1 84 ? -4.169 -6.244 13.864 1.00 67.62 84 TYR A C 1
ATOM 666 O O . TYR A 1 84 ? -4.174 -5.788 15.009 1.00 67.62 84 TYR A O 1
ATOM 674 N N . GLY A 1 85 ? -5.279 -6.632 13.233 1.00 72.50 85 GLY A N 1
ATOM 675 C CA . GLY A 1 85 ? -6.612 -6.501 13.816 1.00 72.50 85 GLY A CA 1
ATOM 676 C C . GLY A 1 85 ? -6.711 -7.101 15.220 1.00 72.50 85 GLY A C 1
ATOM 677 O O . GLY A 1 85 ? -7.375 -6.527 16.069 1.00 72.50 85 GLY A O 1
ATOM 678 N N . PHE A 1 86 ? -5.987 -8.179 15.530 1.00 79.94 86 PHE A N 1
ATOM 679 C CA . PHE A 1 86 ? -6.050 -8.792 16.859 1.00 79.94 86 PHE A CA 1
ATOM 680 C C . PHE A 1 86 ? -5.618 -7.860 18.005 1.00 79.94 86 PHE A C 1
ATOM 682 O O . PHE A 1 86 ? -6.195 -7.949 19.087 1.00 79.94 86 PHE A O 1
ATOM 689 N N . PHE A 1 87 ? -4.691 -6.919 17.786 1.00 85.56 87 PHE A N 1
ATOM 690 C CA . PHE A 1 87 ? -4.333 -5.932 18.811 1.00 85.56 87 PHE A CA 1
ATOM 691 C C . PHE A 1 87 ? -5.444 -4.905 19.028 1.00 85.56 87 PHE A C 1
ATOM 693 O O . PHE A 1 87 ? -5.749 -4.565 20.168 1.00 85.56 87 PHE A O 1
ATOM 700 N N . LEU A 1 88 ? -6.104 -4.462 17.954 1.00 84.19 88 LEU A N 1
ATOM 701 C CA . LEU A 1 88 ? -7.282 -3.602 18.064 1.00 84.19 88 LEU A CA 1
ATOM 702 C C . LEU A 1 88 ? -8.407 -4.310 18.828 1.00 84.19 88 LEU A C 1
ATOM 704 O O . LEU A 1 88 ? -9.009 -3.723 19.719 1.00 84.19 88 LEU A O 1
ATOM 708 N N . TRP A 1 89 ? -8.667 -5.581 18.516 1.00 88.19 89 TRP A N 1
ATOM 709 C CA . TRP A 1 89 ? -9.708 -6.364 19.182 1.00 88.19 89 TRP A CA 1
ATOM 710 C C . TRP A 1 89 ? -9.395 -6.560 20.664 1.00 88.19 89 TRP A C 1
ATOM 712 O O . TRP A 1 89 ? -10.276 -6.371 21.502 1.00 88.19 89 TRP A O 1
ATOM 722 N N . LEU A 1 90 ? -8.140 -6.870 20.998 1.00 91.19 90 LEU A N 1
ATOM 723 C CA . LEU A 1 90 ? -7.688 -6.940 22.382 1.00 91.19 90 LEU A CA 1
ATOM 724 C C . LEU A 1 90 ? -7.890 -5.595 23.090 1.00 91.19 90 LEU A C 1
ATOM 726 O O . LEU A 1 90 ? -8.492 -5.562 24.159 1.00 91.19 90 LEU A O 1
ATOM 730 N N . TRP A 1 91 ? -7.487 -4.481 22.476 1.00 91.75 91 TRP A N 1
ATOM 731 C CA . TRP A 1 91 ? -7.711 -3.151 23.041 1.00 91.75 91 TRP A CA 1
ATOM 732 C C . TRP A 1 91 ? -9.204 -2.862 23.273 1.00 91.75 91 TRP A C 1
ATOM 734 O O . TRP A 1 91 ? -9.580 -2.389 24.346 1.00 91.75 91 TRP A O 1
ATOM 744 N N . CYS A 1 92 ? -10.075 -3.213 22.320 1.00 91.00 92 CYS A N 1
ATOM 745 C CA . CYS A 1 92 ? -11.526 -3.082 22.464 1.00 91.00 92 CYS A CA 1
ATOM 746 C C . CYS A 1 92 ? -12.074 -3.908 23.637 1.00 91.00 92 CYS A C 1
ATOM 748 O O . CYS A 1 92 ? -12.949 -3.423 24.355 1.00 91.00 92 CYS A O 1
ATOM 750 N N . LEU A 1 93 ? -11.560 -5.122 23.863 1.00 91.62 93 LEU A N 1
ATOM 751 C CA . LEU A 1 93 ? -11.938 -5.952 25.010 1.00 91.62 93 LEU A CA 1
ATOM 752 C C . LEU A 1 93 ? -11.510 -5.312 26.337 1.00 91.62 93 LEU A C 1
ATOM 754 O O . LEU A 1 93 ? -12.319 -5.253 27.261 1.00 91.62 93 LEU A O 1
ATOM 758 N N . LEU A 1 94 ? -10.285 -4.782 26.427 1.00 93.44 94 LEU A N 1
ATOM 759 C CA . LEU A 1 94 ? -9.797 -4.097 27.632 1.00 93.44 94 LEU A CA 1
ATOM 760 C C . LEU A 1 94 ? -10.615 -2.826 27.925 1.00 93.44 94 LEU A C 1
ATOM 762 O O . LEU A 1 94 ? -11.080 -2.624 29.048 1.00 93.44 94 LEU A O 1
ATOM 766 N N . ALA A 1 95 ? -10.866 -1.996 26.908 1.00 91.88 95 ALA A N 1
ATOM 767 C CA . ALA A 1 95 ? -11.694 -0.797 27.037 1.00 91.88 95 ALA A CA 1
ATOM 768 C C . ALA A 1 95 ? -13.156 -1.136 27.395 1.00 91.88 95 ALA A C 1
ATOM 770 O O . ALA A 1 95 ? -13.791 -0.443 28.196 1.00 91.88 95 ALA A O 1
ATOM 771 N N . GLY A 1 96 ? -13.693 -2.220 26.830 1.00 90.44 96 GLY A N 1
ATOM 772 C CA . GLY A 1 96 ? -15.015 -2.748 27.154 1.00 90.44 96 GLY A CA 1
ATOM 773 C C . GLY A 1 96 ? -15.108 -3.259 28.592 1.00 90.44 96 GLY A C 1
ATOM 774 O O . GLY A 1 96 ? -16.092 -2.977 29.267 1.00 90.44 96 GLY A O 1
ATOM 775 N N . HIS A 1 97 ? -14.071 -3.938 29.088 1.00 89.69 97 HIS A N 1
ATOM 776 C CA . HIS A 1 97 ? -13.991 -4.394 30.475 1.00 89.69 97 HIS A CA 1
ATOM 777 C C . HIS A 1 97 ? -13.990 -3.221 31.464 1.00 89.69 97 HIS A C 1
ATOM 779 O O . HIS A 1 97 ? -14.755 -3.233 32.423 1.00 89.69 97 HIS A O 1
ATOM 785 N N . LEU A 1 98 ? -13.184 -2.187 31.200 1.00 91.69 98 LEU A N 1
ATOM 786 C CA . LEU A 1 98 ? -13.075 -1.019 32.081 1.00 91.69 98 LEU A CA 1
ATOM 787 C C . LEU A 1 98 ? -14.334 -0.162 32.097 1.00 91.69 98 LEU A C 1
ATOM 789 O O . LEU A 1 98 ? -14.704 0.392 33.125 1.00 91.69 98 LEU A O 1
ATOM 793 N N . THR A 1 99 ? -14.976 -0.006 30.943 1.00 89.19 99 THR A N 1
ATOM 794 C CA . THR A 1 99 ? -16.088 0.937 30.798 1.00 89.19 99 THR A CA 1
ATOM 795 C C . THR A 1 99 ? -17.469 0.279 30.816 1.00 89.19 99 THR A C 1
ATOM 797 O O . THR A 1 99 ? -18.494 0.973 30.773 1.00 89.19 99 THR A O 1
ATOM 800 N N . GLY A 1 100 ? -17.500 -1.051 30.837 1.00 82.31 100 GLY A N 1
ATOM 801 C CA . GLY A 1 100 ? -18.697 -1.865 30.950 1.00 82.31 100 GLY A CA 1
ATOM 802 C C . GLY A 1 100 ? -19.197 -1.941 32.390 1.00 82.31 100 GLY A C 1
ATOM 803 O O . GLY A 1 100 ? -18.439 -1.830 33.346 1.00 82.31 100 GLY A O 1
ATOM 804 N N . ALA A 1 101 ? -20.501 -2.149 32.544 1.00 72.38 101 ALA A N 1
ATOM 805 C CA . ALA A 1 101 ? -21.111 -2.436 33.835 1.00 72.38 101 ALA A CA 1
ATOM 806 C C . ALA A 1 101 ? -21.442 -3.937 33.887 1.00 72.38 101 ALA A C 1
ATOM 808 O O . ALA A 1 101 ? -22.370 -4.361 33.185 1.00 72.38 101 ALA A O 1
ATOM 809 N N . PRO A 1 102 ? -20.705 -4.754 34.661 1.00 68.56 102 PRO A N 1
ATOM 810 C CA . PRO A 1 102 ? -20.992 -6.180 34.767 1.00 68.56 102 PRO A CA 1
ATOM 811 C C . PRO A 1 102 ? -22.417 -6.404 35.293 1.00 68.56 102 PRO A C 1
ATOM 813 O O . PRO A 1 102 ? -22.899 -5.679 36.160 1.00 68.56 102 PRO A O 1
ATOM 816 N N . GLY A 1 103 ? -23.117 -7.390 34.729 1.00 66.19 103 GLY A N 1
ATOM 817 C CA . GLY A 1 103 ? -24.469 -7.767 35.157 1.00 66.19 103 GLY A CA 1
ATOM 818 C C . GLY A 1 103 ? -25.609 -6.882 34.640 1.00 66.19 103 GLY A C 1
ATOM 819 O O . GLY A 1 103 ? -26.766 -7.186 34.921 1.00 66.19 103 GLY A O 1
ATOM 820 N N . ARG A 1 104 ? -25.341 -5.826 33.855 1.00 68.50 104 ARG A N 1
ATOM 821 C CA . ARG A 1 104 ? -26.416 -5.106 33.157 1.00 68.50 104 ARG A CA 1
ATOM 822 C C . ARG A 1 104 ? -26.891 -5.910 31.943 1.00 68.50 104 ARG A C 1
ATOM 824 O O . ARG A 1 104 ? -26.108 -6.083 31.007 1.00 68.50 104 ARG A O 1
ATOM 831 N N . PRO A 1 105 ? -28.158 -6.365 31.902 1.00 67.50 105 PRO A N 1
ATOM 832 C CA . PRO A 1 105 ? -28.681 -7.018 30.715 1.00 67.50 105 PRO A CA 1
ATOM 833 C C . PRO A 1 105 ? -28.719 -6.011 29.564 1.00 67.50 105 PRO A C 1
ATOM 835 O O . PRO A 1 105 ? -29.378 -4.971 29.633 1.00 67.50 105 PRO A O 1
ATOM 838 N N . ILE A 1 106 ? -28.003 -6.320 28.486 1.00 67.31 106 ILE A N 1
ATOM 839 C CA . ILE A 1 106 ? -28.145 -5.596 27.226 1.00 67.31 106 ILE A CA 1
ATOM 840 C C . ILE A 1 106 ? -29.441 -6.097 26.594 1.00 67.31 106 ILE A C 1
ATOM 842 O O . ILE A 1 106 ? -29.477 -7.127 25.925 1.00 67.31 106 ILE A O 1
ATOM 846 N N . HIS A 1 107 ? -30.536 -5.381 26.837 1.00 66.31 107 HIS A N 1
ATOM 847 C CA . HIS A 1 107 ? -31.793 -5.648 26.154 1.00 66.31 107 HIS A CA 1
ATOM 848 C C . HIS A 1 107 ? -31.708 -5.096 24.734 1.00 66.31 107 HIS A C 1
ATOM 850 O O . HIS A 1 107 ? -32.050 -3.941 24.478 1.00 66.31 107 HIS A O 1
ATOM 856 N N . LEU A 1 108 ? -31.254 -5.928 23.799 1.00 62.44 108 LEU A N 1
ATOM 857 C CA . LEU A 1 108 ? -31.311 -5.603 22.382 1.00 62.44 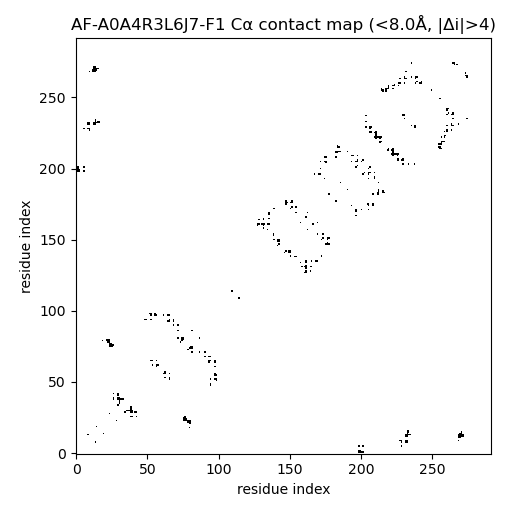108 LEU A CA 1
ATOM 858 C C . LEU A 1 108 ? -32.773 -5.703 21.918 1.00 62.44 108 LEU A C 1
ATOM 860 O O . LEU A 1 108 ? -33.227 -6.734 21.431 1.00 62.44 108 LEU A O 1
ATOM 864 N N . ARG A 1 109 ? -33.545 -4.631 22.129 1.00 69.06 109 ARG A N 1
ATOM 865 C CA . ARG A 1 109 ? -34.938 -4.510 21.672 1.00 69.06 109 ARG A CA 1
ATOM 866 C C . ARG A 1 109 ? -34.976 -4.181 20.184 1.00 69.06 109 ARG A C 1
ATOM 868 O O . ARG A 1 109 ? -35.384 -3.095 19.790 1.00 69.06 109 ARG A O 1
ATOM 875 N N . TRP A 1 110 ? -34.489 -5.098 19.362 1.00 69.56 110 TRP A N 1
ATOM 876 C CA . TRP A 1 110 ? -34.617 -5.004 17.915 1.00 69.56 110 TRP A CA 1
ATOM 877 C C . TRP A 1 110 ? -35.714 -5.969 17.475 1.00 69.56 110 TRP A C 1
ATOM 879 O O . TRP A 1 110 ? -35.718 -7.117 17.930 1.00 69.56 110 TRP A O 1
ATOM 889 N N . PRO A 1 111 ? -36.671 -5.546 16.629 1.00 85.75 111 PRO A N 1
ATOM 890 C CA . PRO A 1 111 ? -37.619 -6.495 16.071 1.00 85.75 111 PRO A CA 1
ATOM 891 C C . PRO A 1 111 ? -36.823 -7.537 15.279 1.00 85.75 111 PRO A C 1
ATOM 893 O O . PRO A 1 111 ? -35.931 -7.170 14.515 1.00 85.75 111 PRO A O 1
ATOM 896 N N . LEU A 1 112 ? -37.135 -8.826 15.464 1.00 84.06 112 LEU A N 1
ATOM 897 C CA . LEU A 1 112 ? -36.416 -9.948 14.838 1.00 84.06 112 LEU A CA 1
ATOM 898 C C . LEU A 1 112 ? -36.184 -9.711 13.340 1.00 84.06 112 LEU A C 1
ATOM 900 O O . LEU A 1 112 ? -35.091 -9.946 12.833 1.00 84.06 112 LEU A O 1
ATOM 904 N N . LEU A 1 113 ? -37.193 -9.163 12.658 1.00 87.38 113 LEU A N 1
ATOM 905 C CA . LEU A 1 113 ? -37.117 -8.800 11.249 1.00 87.38 113 LEU A CA 1
ATOM 906 C C . LEU A 1 113 ? -36.024 -7.761 10.956 1.00 87.38 113 LEU A C 1
ATOM 908 O O . LEU A 1 113 ? -35.262 -7.954 10.017 1.00 87.38 113 LEU A O 1
ATOM 912 N N . ALA A 1 114 ? -35.901 -6.695 11.754 1.00 89.94 114 ALA A N 1
ATOM 913 C CA . ALA A 1 114 ? -34.843 -5.704 11.556 1.00 89.94 114 ALA A CA 1
ATOM 914 C C . ALA A 1 114 ? -33.458 -6.315 11.781 1.00 89.94 114 ALA A C 1
ATOM 916 O O . ALA A 1 114 ? -32.561 -6.058 10.987 1.00 89.94 114 ALA A O 1
ATOM 917 N N . SER A 1 115 ? -33.290 -7.167 12.797 1.00 87.44 115 SER A N 1
ATOM 918 C CA . SER A 1 115 ? -32.023 -7.872 13.031 1.00 87.44 115 SER A CA 1
ATOM 919 C C . SER A 1 115 ? -31.655 -8.799 11.870 1.00 87.44 115 SER A C 1
ATOM 921 O O . SER A 1 115 ? -30.506 -8.808 11.435 1.00 87.44 115 SER A O 1
ATOM 923 N N . LEU A 1 116 ? -32.626 -9.545 11.331 1.00 92.12 116 LEU A N 1
ATOM 924 C CA . LEU A 1 116 ? -32.422 -10.422 10.174 1.00 92.12 116 LEU A CA 1
ATOM 925 C C . LEU A 1 116 ? -32.083 -9.631 8.909 1.00 92.12 116 LEU A C 1
ATOM 927 O O . LEU A 1 116 ? -31.161 -10.003 8.187 1.00 92.12 116 LEU A O 1
ATOM 931 N N . VAL A 1 117 ? -32.783 -8.521 8.660 1.00 93.94 117 VAL A N 1
ATOM 932 C CA . VAL A 1 117 ? -32.482 -7.616 7.543 1.00 93.94 117 VAL A CA 1
ATOM 933 C C . VAL A 1 117 ? -31.071 -7.049 7.689 1.00 93.94 117 VAL A C 1
ATOM 935 O O . VAL A 1 117 ? -30.305 -7.069 6.731 1.00 93.94 117 VAL A O 1
ATOM 938 N N . TRP A 1 118 ? -30.685 -6.606 8.885 1.00 93.25 118 TRP A N 1
ATOM 939 C CA . TRP A 1 118 ? -29.358 -6.045 9.135 1.00 93.25 118 TRP A CA 1
ATOM 940 C C . TRP A 1 118 ? -28.240 -7.080 8.958 1.00 93.25 118 TRP A C 1
ATOM 942 O O . TRP A 1 118 ? -27.211 -6.791 8.343 1.00 93.25 118 TRP A O 1
ATOM 952 N N . LEU A 1 119 ? -28.459 -8.306 9.443 1.00 93.31 119 LEU A N 1
ATOM 953 C CA . LEU A 1 119 ? -27.550 -9.432 9.235 1.00 93.31 119 LEU A CA 1
ATOM 954 C C . LEU A 1 119 ? -27.406 -9.753 7.745 1.00 93.31 119 LEU A C 1
ATOM 956 O O . LEU A 1 119 ? -26.290 -9.873 7.250 1.00 93.31 119 LEU A O 1
ATOM 960 N N . MET A 1 120 ? -28.521 -9.849 7.022 1.00 96.38 120 MET A N 1
ATOM 961 C CA . MET A 1 120 ? -28.524 -10.114 5.586 1.00 96.38 120 MET A CA 1
ATOM 962 C C . MET A 1 120 ? -27.777 -9.026 4.810 1.00 96.38 120 MET A C 1
ATOM 964 O O . MET A 1 120 ? -26.962 -9.356 3.955 1.00 96.38 120 MET A O 1
ATOM 968 N N . LEU A 1 121 ? -27.989 -7.747 5.135 1.00 96.44 121 LEU A N 1
ATOM 969 C CA . LEU A 1 121 ? -27.261 -6.633 4.519 1.00 96.44 121 LEU A CA 1
ATOM 970 C C . LEU A 1 121 ? -25.760 -6.698 4.816 1.00 96.44 121 LEU A C 1
ATOM 972 O O . LEU A 1 121 ? -24.946 -6.504 3.917 1.00 96.44 121 LEU A O 1
ATOM 976 N N . SER A 1 122 ? -25.390 -7.027 6.054 1.00 94.88 122 SER A N 1
ATOM 977 C CA . SER A 1 122 ? -23.990 -7.180 6.454 1.00 94.88 122 SER A CA 1
ATOM 978 C C . SER A 1 122 ? -23.311 -8.334 5.722 1.00 94.88 122 SER A C 1
ATOM 980 O O . SER A 1 122 ? -22.209 -8.167 5.209 1.00 94.88 122 SER A O 1
ATOM 982 N N . VAL A 1 123 ? -23.974 -9.488 5.610 1.00 96.12 123 VAL A N 1
ATOM 983 C CA . VAL A 1 123 ? -23.469 -10.637 4.846 1.00 96.12 123 VAL A CA 1
ATOM 984 C C . VAL A 1 123 ? -23.377 -10.299 3.360 1.00 96.12 123 VAL A C 1
ATOM 986 O O . VAL A 1 123 ? -22.356 -10.582 2.740 1.00 96.12 123 VAL A O 1
ATOM 989 N N . ALA A 1 124 ? -24.393 -9.643 2.794 1.00 95.69 124 ALA A N 1
ATOM 990 C CA . ALA A 1 124 ? -24.394 -9.221 1.396 1.00 95.69 124 ALA A CA 1
ATOM 991 C C . ALA A 1 124 ? -23.256 -8.235 1.082 1.00 95.69 124 ALA A C 1
ATOM 993 O O . ALA A 1 124 ? -22.669 -8.317 0.006 1.00 95.69 124 ALA A O 1
ATOM 994 N N . ALA A 1 125 ? -22.905 -7.347 2.018 1.00 93.88 125 ALA A N 1
ATOM 995 C CA . ALA A 1 125 ? -21.775 -6.429 1.881 1.00 93.88 125 ALA A CA 1
ATOM 996 C C . ALA A 1 125 ? -20.415 -7.115 2.106 1.00 93.88 125 ALA A C 1
ATOM 998 O O . ALA A 1 125 ? -19.458 -6.854 1.377 1.00 93.88 125 ALA A O 1
ATOM 999 N N . ALA A 1 126 ? -20.315 -8.013 3.090 1.00 94.69 126 ALA A N 1
ATOM 1000 C CA . ALA A 1 126 ? -19.069 -8.693 3.442 1.00 94.69 126 ALA A CA 1
ATOM 1001 C C . ALA A 1 126 ? -18.673 -9.780 2.431 1.00 94.69 126 ALA A C 1
ATOM 1003 O O . ALA A 1 126 ? -17.488 -9.995 2.183 1.00 94.69 126 ALA A O 1
ATOM 1004 N N . TYR A 1 127 ? -19.650 -10.459 1.828 1.00 95.31 127 TYR A N 1
ATOM 1005 C CA . TYR A 1 127 ? -19.417 -11.547 0.883 1.00 95.31 127 TYR A CA 1
ATOM 1006 C C . TYR A 1 127 ? -18.547 -11.163 -0.332 1.00 95.31 127 TYR A C 1
ATOM 1008 O O . TYR A 1 127 ? -17.558 -11.862 -0.567 1.00 95.31 127 TYR A O 1
ATOM 1016 N N . PRO A 1 128 ? -18.821 -10.079 -1.093 1.00 95.06 128 PRO A N 1
ATOM 1017 C CA . PRO A 1 128 ? -17.982 -9.700 -2.233 1.00 95.06 128 PRO A CA 1
ATOM 1018 C C . PRO A 1 128 ? -16.567 -9.284 -1.809 1.00 95.06 128 PRO A C 1
ATOM 1020 O O . PRO A 1 128 ? -15.613 -9.581 -2.525 1.00 95.06 128 PRO A O 1
ATOM 1023 N N . ILE A 1 129 ? -16.415 -8.667 -0.631 1.00 94.25 129 ILE A N 1
ATOM 1024 C CA . ILE A 1 129 ? -15.108 -8.317 -0.050 1.00 94.25 129 ILE A CA 1
ATOM 1025 C C . ILE A 1 129 ? -14.319 -9.598 0.234 1.00 94.25 129 ILE A C 1
ATOM 1027 O O . ILE A 1 129 ? -13.208 -9.775 -0.260 1.00 94.25 129 ILE A O 1
ATOM 1031 N N . TRP A 1 130 ? -14.912 -10.541 0.966 1.00 95.44 130 TRP A N 1
ATOM 1032 C CA . TRP A 1 130 ? -14.261 -11.806 1.291 1.00 95.44 130 TRP A CA 1
ATOM 1033 C C . TRP A 1 130 ? -13.922 -12.624 0.036 1.00 95.44 130 TRP A C 1
ATOM 1035 O O . TRP A 1 130 ? -12.780 -13.057 -0.131 1.00 95.44 130 TRP A O 1
ATOM 1045 N N . ARG A 1 131 ? -14.878 -12.817 -0.882 1.00 95.75 131 ARG A N 1
ATOM 1046 C CA . ARG A 1 131 ? -14.636 -13.573 -2.122 1.00 95.75 131 ARG A CA 1
ATOM 1047 C C . ARG A 1 131 ? -13.598 -12.905 -3.010 1.00 95.75 131 ARG A C 1
ATOM 1049 O O . ARG A 1 131 ? -12.750 -13.616 -3.543 1.00 95.75 131 ARG A O 1
ATOM 1056 N N . GLY A 1 132 ? -13.638 -11.581 -3.145 1.00 95.50 132 GLY A N 1
ATOM 1057 C CA . GLY A 1 132 ? -12.647 -10.844 -3.920 1.00 95.50 132 GLY A CA 1
ATOM 1058 C C . GLY A 1 132 ? -11.249 -10.937 -3.312 1.00 95.50 132 GLY A C 1
ATOM 1059 O O . GLY A 1 132 ? -10.289 -11.165 -4.045 1.00 95.50 132 GLY A O 1
ATOM 1060 N N . TYR A 1 133 ? -11.131 -10.878 -1.982 1.00 94.44 133 TYR A N 1
ATOM 1061 C CA . TYR A 1 133 ? -9.865 -11.125 -1.292 1.00 94.44 133 TYR A CA 1
ATOM 1062 C C . TYR A 1 133 ? -9.320 -12.531 -1.583 1.00 94.44 133 TYR A C 1
ATOM 1064 O O . TYR A 1 133 ? -8.165 -12.660 -1.980 1.00 94.44 133 TYR A O 1
ATOM 1072 N N . LEU A 1 134 ? -10.150 -13.577 -1.465 1.00 95.88 134 LEU A N 1
ATOM 1073 C CA . LEU A 1 134 ? -9.732 -14.952 -1.773 1.00 95.88 134 LEU A CA 1
ATOM 1074 C C . LEU A 1 134 ? -9.290 -15.122 -3.235 1.00 95.88 134 LEU A C 1
ATOM 1076 O O . LEU A 1 134 ? -8.344 -15.860 -3.507 1.00 95.88 134 LEU A O 1
ATOM 1080 N N . GLU A 1 135 ? -9.960 -14.458 -4.180 1.00 95.38 135 GLU A N 1
ATOM 1081 C CA . GLU A 1 135 ? -9.563 -14.473 -5.593 1.00 95.38 135 GLU A CA 1
ATOM 1082 C C . GLU A 1 135 ? -8.189 -13.832 -5.803 1.00 95.38 135 GLU A C 1
ATOM 1084 O O . GLU A 1 135 ? -7.331 -14.424 -6.460 1.00 95.38 135 GLU A O 1
ATOM 1089 N N . VAL A 1 136 ? -7.955 -12.656 -5.217 1.00 95.69 136 VAL A N 1
ATOM 1090 C CA . VAL A 1 136 ? -6.663 -11.963 -5.304 1.00 95.69 136 VAL A CA 1
ATOM 1091 C C . VAL A 1 136 ? -5.560 -12.785 -4.634 1.00 95.69 136 VAL A C 1
ATOM 1093 O O . VAL A 1 136 ? -4.509 -12.998 -5.238 1.00 95.69 136 VAL A O 1
ATOM 1096 N N . GLU A 1 137 ? -5.801 -13.313 -3.434 1.00 95.56 137 GLU A N 1
ATOM 1097 C CA . GLU A 1 137 ? -4.841 -14.144 -2.697 1.00 95.56 137 GLU A CA 1
ATOM 1098 C C . GLU A 1 137 ? -4.464 -15.408 -3.480 1.00 95.56 137 GLU A C 1
ATOM 1100 O O . GLU A 1 137 ? -3.288 -15.777 -3.570 1.00 95.56 137 GLU A O 1
ATOM 1105 N N . LYS A 1 138 ? -5.444 -16.042 -4.138 1.00 95.88 138 LYS A N 1
ATOM 1106 C CA . LYS A 1 138 ? -5.196 -17.181 -5.026 1.00 95.88 138 LYS A CA 1
ATOM 1107 C C . LYS A 1 138 ? -4.258 -16.804 -6.174 1.00 95.88 138 LYS A C 1
ATOM 1109 O O . LYS A 1 138 ? -3.361 -17.582 -6.486 1.00 95.88 138 LYS A O 1
ATOM 1114 N N . LEU A 1 139 ? -4.410 -15.627 -6.783 1.00 96.25 139 LEU A N 1
ATOM 1115 C CA . LEU A 1 139 ? -3.508 -15.175 -7.852 1.00 96.25 139 LEU A CA 1
ATOM 1116 C C . LEU A 1 139 ? -2.084 -14.917 -7.344 1.00 96.25 139 LEU A C 1
ATOM 1118 O O . LEU A 1 139 ? -1.127 -15.312 -8.005 1.00 96.25 139 LEU A O 1
ATOM 1122 N N . TYR A 1 140 ? -1.919 -14.316 -6.163 1.00 94.44 140 TYR A N 1
ATOM 1123 C CA . TYR A 1 140 ? -0.593 -14.160 -5.550 1.00 94.44 140 TYR A CA 1
ATOM 1124 C C . TYR A 1 140 ? 0.043 -15.506 -5.187 1.00 94.44 140 TYR A C 1
ATOM 1126 O O . TYR A 1 140 ? 1.255 -15.683 -5.337 1.00 94.44 140 TYR A O 1
ATOM 1134 N N . THR A 1 141 ? -0.768 -16.470 -4.752 1.00 95.62 141 THR A N 1
ATOM 1135 C CA . THR A 1 141 ? -0.323 -17.844 -4.494 1.00 95.62 141 THR A CA 1
ATOM 1136 C C . THR A 1 141 ? 0.147 -18.513 -5.785 1.00 95.62 141 THR A C 1
ATOM 1138 O O . THR A 1 141 ? 1.250 -19.059 -5.823 1.00 95.62 141 THR A O 1
ATOM 1141 N N . LEU A 1 142 ? -0.625 -18.387 -6.871 1.00 94.62 142 LEU A N 1
ATOM 1142 C CA . LEU A 1 142 ? -0.244 -18.880 -8.197 1.00 94.62 142 LEU A CA 1
ATOM 1143 C C . LEU A 1 142 ? 1.049 -18.231 -8.694 1.00 94.62 142 LEU A C 1
ATOM 1145 O O . LEU A 1 142 ? 1.925 -18.943 -9.175 1.00 94.62 142 LEU A O 1
ATOM 1149 N N . LEU A 1 143 ? 1.216 -16.916 -8.518 1.00 94.50 143 LEU A N 1
ATOM 1150 C CA . LEU A 1 143 ? 2.449 -16.221 -8.893 1.00 94.50 143 LEU A CA 1
ATOM 1151 C C . LEU A 1 143 ? 3.673 -16.831 -8.204 1.00 94.50 143 LEU A C 1
ATOM 1153 O O . LEU A 1 143 ? 4.705 -17.033 -8.837 1.00 94.50 143 LEU A O 1
ATOM 1157 N N . ARG A 1 144 ? 3.549 -17.126 -6.906 1.00 93.12 144 ARG A N 1
ATOM 1158 C CA . ARG A 1 144 ? 4.642 -17.654 -6.083 1.00 93.12 144 ARG A CA 1
ATOM 1159 C C . ARG A 1 144 ? 4.969 -19.113 -6.398 1.00 93.12 144 ARG A C 1
ATOM 1161 O O . ARG A 1 144 ? 6.130 -19.492 -6.321 1.00 93.12 144 ARG A O 1
ATOM 1168 N N . GLN A 1 145 ? 3.959 -19.924 -6.707 1.00 95.44 145 GLN A N 1
ATOM 1169 C CA . GLN A 1 145 ? 4.109 -21.375 -6.878 1.00 95.44 145 GLN A CA 1
ATOM 1170 C C . GLN A 1 145 ? 4.322 -21.801 -8.335 1.00 95.44 145 GLN A C 1
ATOM 1172 O O . GLN A 1 145 ? 5.015 -22.777 -8.591 1.00 95.44 145 GLN A O 1
ATOM 1177 N N . GLN A 1 146 ? 3.699 -21.099 -9.281 1.00 94.00 146 GLN A N 1
ATOM 1178 C CA . GLN A 1 146 ? 3.611 -21.492 -10.692 1.00 94.00 146 GLN A CA 1
ATOM 1179 C C . GLN A 1 146 ? 4.108 -20.396 -11.653 1.00 94.00 146 GLN A C 1
ATOM 1181 O O . GLN A 1 146 ? 4.137 -20.599 -12.867 1.00 94.00 146 GLN A O 1
ATOM 1186 N N . GLY A 1 147 ? 4.513 -19.236 -11.129 1.00 92.38 147 GLY A N 1
ATOM 1187 C CA . GLY A 1 147 ? 5.072 -18.140 -11.913 1.00 92.38 147 GLY A CA 1
ATOM 1188 C C . GLY A 1 147 ? 4.031 -17.299 -12.658 1.00 92.38 147 GLY A C 1
ATOM 1189 O O . GLY A 1 147 ? 2.822 -17.372 -12.430 1.00 92.38 147 GLY A O 1
ATOM 1190 N N . THR A 1 148 ? 4.519 -16.448 -13.561 1.00 92.62 148 THR A N 1
ATOM 1191 C CA . THR A 1 148 ? 3.718 -15.407 -14.228 1.00 92.62 148 THR A CA 1
ATOM 1192 C C . THR A 1 148 ? 2.659 -15.970 -15.177 1.00 92.62 148 THR A C 1
ATOM 1194 O O . THR A 1 148 ? 1.563 -15.419 -15.267 1.00 92.62 148 THR A O 1
ATOM 1197 N N . ASN A 1 149 ? 2.943 -17.088 -15.853 1.00 92.56 149 ASN A N 1
ATOM 1198 C CA . ASN A 1 149 ? 2.031 -17.689 -16.831 1.00 92.56 149 ASN A CA 1
ATOM 1199 C C . ASN A 1 149 ? 0.716 -18.164 -16.199 1.00 92.56 149 ASN A C 1
ATOM 1201 O O . ASN A 1 149 ? -0.347 -17.929 -16.769 1.00 92.56 149 ASN A O 1
ATOM 1205 N N . ALA A 1 150 ? 0.765 -18.761 -15.005 1.00 92.44 150 ALA A N 1
ATOM 1206 C CA . ALA A 1 150 ? -0.437 -19.209 -14.302 1.00 92.44 150 ALA A CA 1
ATOM 1207 C C . ALA A 1 150 ? -1.368 -18.037 -13.949 1.00 92.44 150 ALA A C 1
ATOM 1209 O O . ALA A 1 150 ? -2.587 -18.125 -14.106 1.00 92.44 150 ALA A O 1
ATOM 1210 N N . VAL A 1 151 ? -0.793 -16.905 -13.532 1.00 94.81 151 VAL A N 1
ATOM 1211 C CA . VAL A 1 151 ? -1.558 -15.689 -13.229 1.00 94.81 151 VAL A CA 1
ATOM 1212 C C . VAL A 1 151 ? -2.188 -15.109 -14.487 1.00 94.81 151 VAL A C 1
ATOM 1214 O O . VAL A 1 151 ? -3.359 -14.753 -14.450 1.00 94.81 151 VAL A O 1
ATOM 1217 N N . ARG A 1 152 ? -1.464 -15.063 -15.613 1.00 92.25 152 ARG A N 1
ATOM 1218 C CA . ARG A 1 152 ? -1.985 -14.532 -16.887 1.00 92.25 152 ARG A CA 1
ATOM 1219 C C . ARG A 1 152 ? -3.228 -15.270 -17.383 1.00 92.25 152 ARG A C 1
ATOM 1221 O O . ARG A 1 152 ? -4.096 -14.645 -17.978 1.00 92.25 152 ARG A O 1
ATOM 1228 N N . VAL A 1 153 ? -3.328 -16.573 -17.121 1.00 91.88 153 VAL A N 1
ATOM 1229 C CA . VAL A 1 153 ? -4.526 -17.364 -17.450 1.00 91.88 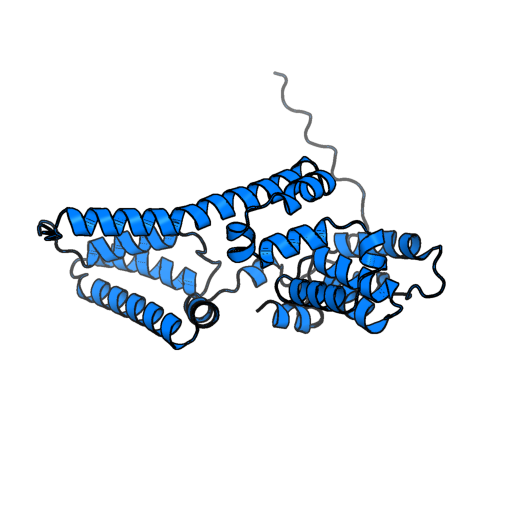153 VAL A CA 1
ATOM 1230 C C . VAL A 1 153 ? -5.672 -17.063 -16.478 1.00 91.88 153 VAL A C 1
ATOM 1232 O O . VAL A 1 153 ? -6.825 -16.972 -16.891 1.00 91.88 153 VAL A O 1
ATOM 1235 N N . GLY A 1 154 ? -5.373 -16.888 -15.188 1.00 91.56 154 GLY A N 1
ATOM 1236 C CA . GLY A 1 154 ? -6.383 -16.642 -14.154 1.00 91.56 154 GLY A CA 1
ATOM 1237 C C . GLY A 1 154 ? -6.906 -15.202 -14.086 1.00 91.56 154 GLY A C 1
ATOM 1238 O O . GLY A 1 154 ? -8.058 -14.989 -13.714 1.00 91.56 154 GLY A O 1
ATOM 1239 N N . LEU A 1 155 ? -6.092 -14.208 -14.447 1.00 93.50 155 LEU A N 1
ATOM 1240 C CA . LEU A 1 155 ? -6.396 -12.785 -14.272 1.00 93.50 155 LEU A CA 1
ATOM 1241 C C . LEU A 1 155 ? -7.621 -12.312 -15.088 1.00 93.50 155 LEU A C 1
ATOM 1243 O O . LEU A 1 155 ? -8.473 -11.618 -14.522 1.00 93.50 155 LEU A O 1
ATOM 1247 N N . PRO A 1 156 ? -7.811 -12.723 -16.361 1.00 93.94 156 PRO A N 1
ATOM 1248 C CA . PRO A 1 156 ? -9.020 -12.391 -17.116 1.00 93.94 156 PRO A CA 1
ATOM 1249 C C . PRO A 1 156 ? -10.297 -12.992 -16.517 1.00 93.94 156 PRO A C 1
ATOM 1251 O O . PRO A 1 156 ? -11.373 -12.430 -16.701 1.00 93.94 156 PRO A O 1
ATOM 1254 N N . ALA A 1 157 ? -10.195 -14.092 -15.763 1.00 93.12 157 ALA A N 1
ATOM 1255 C CA . ALA A 1 157 ? -11.336 -14.781 -15.156 1.00 93.12 157 ALA A CA 1
ATOM 1256 C C . ALA A 1 157 ? -11.786 -14.182 -13.806 1.00 93.12 157 ALA A C 1
ATOM 1258 O O . ALA A 1 157 ? -12.760 -14.655 -13.222 1.00 93.12 157 ALA A O 1
ATOM 1259 N N . VAL A 1 158 ? -11.101 -13.150 -13.300 1.00 94.69 158 VAL A N 1
ATOM 1260 C CA . VAL A 1 158 ? -11.444 -12.482 -12.033 1.00 94.69 158 VAL A CA 1
ATOM 1261 C C . VAL A 1 158 ? -12.841 -11.865 -12.093 1.00 94.69 158 VAL A C 1
ATOM 1263 O O . VAL A 1 158 ? -13.213 -11.235 -13.084 1.00 94.69 158 VAL A O 1
ATOM 1266 N N . HIS A 1 159 ? -13.617 -11.998 -11.017 1.00 94.81 159 HIS A N 1
ATOM 1267 C CA . HIS A 1 159 ? -14.991 -11.512 -11.003 1.00 94.81 159 HIS A CA 1
ATOM 1268 C C . HIS A 1 159 ? -15.062 -9.967 -11.092 1.00 94.81 159 HIS A C 1
ATOM 1270 O O . HIS A 1 159 ? -14.220 -9.279 -10.504 1.00 94.81 159 HIS A O 1
ATOM 1276 N N . PRO A 1 160 ? -16.071 -9.368 -11.764 1.00 94.62 160 PRO A N 1
ATOM 1277 C CA . PRO A 1 160 ? -16.194 -7.911 -11.893 1.00 94.62 160 PRO A CA 1
ATOM 1278 C C . PRO A 1 160 ? -16.180 -7.138 -10.567 1.00 94.62 160 PRO A C 1
ATOM 1280 O O . PRO A 1 160 ? -15.511 -6.110 -10.475 1.00 94.62 160 PRO A O 1
ATOM 1283 N N . TRP A 1 161 ? -16.836 -7.648 -9.516 1.00 92.62 161 TRP A N 1
ATOM 1284 C CA . TRP A 1 161 ? -16.769 -7.017 -8.186 1.00 92.62 161 TRP A CA 1
ATOM 1285 C C . TRP A 1 161 ? -15.346 -6.980 -7.620 1.00 92.62 161 TRP A C 1
ATOM 1287 O O . TRP A 1 161 ? -15.006 -6.052 -6.900 1.00 92.62 161 TRP A O 1
ATOM 1297 N N . SER A 1 162 ? -14.490 -7.942 -7.973 1.00 94.56 162 SER A N 1
ATOM 1298 C CA . SER A 1 162 ? -13.141 -8.076 -7.419 1.00 94.56 162 SER A CA 1
ATOM 1299 C C . SER A 1 162 ? -12.257 -7.040 -8.095 1.00 94.56 162 SER A C 1
ATOM 1301 O O . SER A 1 162 ? -11.440 -6.403 -7.439 1.00 94.56 162 SER A O 1
ATOM 1303 N N . ARG A 1 163 ? -12.491 -6.805 -9.396 1.00 94.31 163 ARG A N 1
ATOM 1304 C CA . ARG A 1 163 ? -11.879 -5.705 -10.151 1.00 94.31 163 ARG A CA 1
ATOM 1305 C C . ARG A 1 163 ? -12.276 -4.339 -9.602 1.00 94.31 163 ARG A C 1
ATOM 1307 O O . ARG A 1 163 ? -11.421 -3.469 -9.510 1.00 94.31 163 ARG A O 1
ATOM 1314 N N . ALA A 1 164 ? -13.538 -4.167 -9.211 1.00 94.31 164 ALA A N 1
ATOM 1315 C CA . ALA A 1 164 ? -14.020 -2.918 -8.624 1.00 94.31 164 ALA A CA 1
ATOM 1316 C C . ALA A 1 164 ? -13.483 -2.681 -7.200 1.00 94.31 164 ALA A C 1
ATOM 1318 O O . ALA A 1 164 ? -13.119 -1.558 -6.865 1.00 94.31 164 ALA A O 1
ATOM 1319 N N . LEU A 1 165 ? -13.409 -3.729 -6.373 1.00 94.25 165 LEU A N 1
ATOM 1320 C CA . LEU A 1 165 ? -12.957 -3.638 -4.980 1.00 94.25 165 LEU A CA 1
ATOM 1321 C C . LEU A 1 165 ? -11.430 -3.569 -4.843 1.00 94.25 165 LEU A C 1
ATOM 1323 O O . LEU A 1 165 ? -10.927 -2.879 -3.959 1.00 94.25 165 LEU A O 1
ATOM 1327 N N . TYR A 1 166 ? -10.686 -4.262 -5.711 1.00 95.19 166 TYR A N 1
ATOM 1328 C CA . TYR A 1 166 ? -9.229 -4.413 -5.612 1.00 95.19 166 TYR A CA 1
ATOM 1329 C C . TYR A 1 166 ? -8.464 -4.016 -6.891 1.00 95.19 166 TYR A C 1
ATOM 1331 O O . TYR A 1 166 ? -7.535 -4.730 -7.291 1.00 95.19 166 TYR A O 1
ATOM 1339 N N . PRO A 1 167 ? -8.779 -2.876 -7.538 1.00 93.56 167 PRO A N 1
ATOM 1340 C CA . PRO A 1 167 ? -8.188 -2.513 -8.826 1.00 93.56 167 PRO A CA 1
ATOM 1341 C C . PRO A 1 167 ? -6.663 -2.372 -8.746 1.00 93.56 167 PRO A C 1
ATOM 1343 O O . PRO A 1 167 ? -5.955 -2.862 -9.618 1.00 93.56 167 PRO A O 1
ATOM 1346 N N . GLY A 1 168 ? -6.137 -1.776 -7.669 1.00 91.75 168 GLY A N 1
ATOM 1347 C CA . GLY A 1 168 ? -4.693 -1.582 -7.493 1.00 91.75 168 GLY A CA 1
ATOM 1348 C C . GLY A 1 168 ? -3.912 -2.889 -7.315 1.00 91.75 168 GLY A C 1
ATOM 1349 O O . GLY A 1 168 ? -2.838 -3.053 -7.893 1.00 91.75 168 GLY A O 1
ATOM 1350 N N . LEU A 1 169 ? -4.463 -3.852 -6.563 1.00 93.19 169 LEU A N 1
ATOM 1351 C CA . LEU A 1 169 ? -3.816 -5.153 -6.349 1.00 93.19 169 LEU A CA 1
ATOM 1352 C C . LEU A 1 169 ? -3.782 -5.987 -7.632 1.00 93.19 169 LEU A C 1
ATOM 1354 O O . LEU A 1 169 ? -2.787 -6.666 -7.889 1.00 93.19 169 LEU A O 1
ATOM 1358 N N . LEU A 1 170 ? -4.849 -5.917 -8.429 1.00 95.25 170 LEU A N 1
ATOM 1359 C CA . LEU A 1 170 ? -4.943 -6.605 -9.713 1.00 95.25 170 LEU A CA 1
ATOM 1360 C C . LEU A 1 170 ? -4.073 -5.933 -10.780 1.00 95.25 170 LEU A C 1
ATOM 1362 O O . LEU A 1 170 ? -3.365 -6.637 -11.492 1.00 95.25 170 LEU A O 1
ATOM 1366 N N . ALA A 1 171 ? -4.035 -4.598 -10.835 1.00 94.62 171 ALA A N 1
ATOM 1367 C CA . ALA A 1 171 ? -3.134 -3.857 -11.721 1.00 94.62 171 ALA A CA 1
ATOM 1368 C C . ALA A 1 171 ? -1.664 -4.193 -11.436 1.00 94.62 171 ALA A C 1
ATOM 1370 O O . ALA A 1 171 ? -0.883 -4.422 -12.355 1.00 94.62 171 ALA A O 1
ATOM 1371 N N . ARG A 1 172 ? -1.283 -4.306 -10.158 1.00 94.12 172 ARG A N 1
ATOM 1372 C CA . ARG A 1 172 ? 0.055 -4.774 -9.774 1.00 94.12 172 ARG A CA 1
ATOM 1373 C C . ARG A 1 172 ? 0.362 -6.157 -10.353 1.00 94.12 172 ARG A C 1
ATOM 1375 O O . ARG A 1 172 ? 1.451 -6.351 -10.887 1.00 94.12 172 ARG A O 1
ATOM 1382 N N . LEU A 1 173 ? -0.554 -7.117 -10.216 1.00 95.12 173 LEU A N 1
ATOM 1383 C CA . LEU A 1 173 ? -0.364 -8.466 -10.760 1.00 95.12 173 LEU A CA 1
ATOM 1384 C C . LEU A 1 173 ? -0.257 -8.444 -12.286 1.00 95.12 173 LEU A C 1
ATOM 1386 O O . LEU A 1 173 ? 0.614 -9.118 -12.830 1.00 95.12 173 LEU A O 1
ATOM 1390 N N . ASP A 1 174 ? -1.082 -7.644 -12.958 1.00 95.50 174 ASP A N 1
ATOM 1391 C CA . ASP A 1 174 ? -1.027 -7.467 -14.408 1.00 95.50 174 ASP A CA 1
ATOM 1392 C C . ASP A 1 174 ? 0.371 -7.008 -14.849 1.00 95.50 174 ASP A C 1
ATOM 1394 O O . ASP A 1 174 ? 1.092 -7.745 -15.522 1.00 95.50 174 ASP A O 1
ATOM 1398 N N . TRP A 1 175 ? 0.836 -5.858 -14.351 1.00 96.19 175 TRP A N 1
ATOM 1399 C CA . TRP A 1 175 ? 2.138 -5.291 -14.722 1.00 96.19 175 TRP A CA 1
ATOM 1400 C C . TRP A 1 175 ? 3.326 -6.197 -14.394 1.00 96.19 175 TRP A C 1
ATOM 1402 O O . TRP A 1 175 ? 4.289 -6.265 -15.160 1.00 96.19 175 TRP A O 1
ATOM 1412 N N . LEU A 1 176 ? 3.278 -6.910 -13.266 1.00 94.31 176 LEU A N 1
ATOM 1413 C CA . LEU A 1 176 ? 4.348 -7.828 -12.878 1.00 94.31 176 LEU A CA 1
ATOM 1414 C C . LEU A 1 176 ? 4.399 -9.081 -13.757 1.00 94.31 176 LEU A C 1
ATOM 1416 O O . LEU A 1 176 ? 5.473 -9.669 -13.896 1.00 94.31 176 LEU A O 1
ATOM 1420 N N . THR A 1 177 ? 3.275 -9.490 -14.346 1.00 94.75 177 THR A N 1
ATOM 1421 C CA . THR A 1 177 ? 3.163 -10.756 -15.081 1.00 94.75 177 THR A CA 1
ATOM 1422 C C . THR A 1 177 ? 3.174 -10.596 -16.594 1.00 94.75 177 THR A C 1
ATOM 1424 O O . THR A 1 177 ? 3.463 -11.579 -17.279 1.00 94.75 177 THR A O 1
ATOM 1427 N N . ARG A 1 178 ? 2.949 -9.386 -17.125 1.00 93.88 178 ARG A N 1
ATOM 1428 C CA . ARG A 1 178 ? 3.057 -9.105 -18.564 1.00 93.88 178 ARG A CA 1
ATOM 1429 C C . ARG A 1 178 ? 4.411 -9.561 -19.137 1.00 93.88 178 ARG A C 1
ATOM 1431 O O . ARG A 1 178 ? 5.445 -9.394 -18.487 1.00 93.88 178 ARG A O 1
ATOM 1438 N N . PRO A 1 179 ? 4.459 -10.148 -20.338 1.00 92.81 179 PRO A N 1
ATOM 1439 C CA . PRO A 1 179 ? 5.706 -10.386 -21.061 1.00 92.81 179 PRO A CA 1
ATOM 1440 C C . PRO A 1 179 ? 6.516 -9.105 -21.282 1.00 92.81 179 PRO A C 1
ATOM 1442 O O . PRO A 1 179 ? 5.959 -8.018 -21.408 1.00 92.81 179 PRO A O 1
ATOM 1445 N N . THR A 1 180 ? 7.840 -9.224 -21.371 1.00 89.56 180 THR A N 1
ATOM 1446 C CA . THR A 1 180 ? 8.712 -8.078 -21.680 1.00 89.56 180 THR A CA 1
ATOM 1447 C C . THR A 1 180 ? 8.442 -7.505 -23.075 1.00 89.56 180 THR A C 1
ATOM 1449 O O . THR A 1 180 ? 8.555 -6.297 -23.257 1.00 89.56 180 THR A O 1
ATOM 1452 N N . SER A 1 181 ? 8.014 -8.336 -24.035 1.00 89.81 181 SER A N 1
ATOM 1453 C CA . SER A 1 181 ? 7.570 -7.889 -25.366 1.00 89.81 181 SER A CA 1
ATOM 1454 C C . SER A 1 181 ? 6.447 -6.857 -25.289 1.00 89.81 181 SER A C 1
ATOM 1456 O O . SER A 1 181 ? 6.475 -5.868 -26.011 1.00 89.81 181 SER A O 1
ATOM 1458 N N . ASP A 1 182 ? 5.501 -7.063 -24.374 1.00 92.75 182 ASP A N 1
ATOM 1459 C CA . ASP A 1 182 ? 4.327 -6.206 -24.226 1.00 92.75 182 ASP A CA 1
ATOM 1460 C C . ASP A 1 182 ? 4.728 -4.894 -23.540 1.00 92.75 182 ASP A C 1
ATOM 1462 O O . ASP A 1 182 ? 4.281 -3.823 -23.932 1.00 92.75 182 ASP A O 1
ATOM 1466 N N . ILE A 1 183 ? 5.658 -4.957 -22.576 1.00 93.94 183 ILE A N 1
ATOM 1467 C CA . ILE A 1 183 ? 6.263 -3.765 -21.956 1.00 93.94 183 ILE A CA 1
ATOM 1468 C C . ILE A 1 183 ? 7.041 -2.921 -22.978 1.00 93.94 183 ILE A C 1
ATOM 1470 O O . ILE A 1 183 ? 7.104 -1.700 -22.848 1.00 93.94 183 ILE A O 1
ATOM 1474 N N . ALA A 1 184 ? 7.621 -3.547 -24.004 1.00 91.12 184 ALA A N 1
ATOM 1475 C CA . ALA A 1 184 ? 8.360 -2.838 -25.044 1.00 91.12 184 ALA A CA 1
ATOM 1476 C C . ALA A 1 184 ? 7.473 -2.039 -26.009 1.00 91.12 184 ALA A C 1
ATOM 1478 O O . ALA A 1 184 ? 7.995 -1.189 -26.728 1.00 91.12 184 ALA A O 1
ATOM 1479 N N . ALA A 1 185 ? 6.165 -2.303 -26.033 1.00 91.62 185 ALA A N 1
ATOM 1480 C CA . ALA A 1 185 ? 5.221 -1.731 -26.990 1.00 91.62 185 ALA A CA 1
ATOM 1481 C C . ALA A 1 185 ? 3.977 -1.133 -26.306 1.00 91.62 185 ALA A C 1
ATOM 1483 O O . ALA A 1 185 ? 2.876 -1.207 -26.848 1.00 91.62 185 ALA A O 1
ATOM 1484 N N . LEU A 1 186 ? 4.141 -0.550 -25.113 1.00 95.44 186 LEU A N 1
ATOM 1485 C CA . LEU A 1 186 ? 3.034 0.083 -24.392 1.00 95.44 186 LEU A CA 1
ATOM 1486 C C . LEU A 1 186 ? 2.545 1.346 -25.106 1.00 95.44 186 LEU A C 1
ATOM 1488 O O . LEU A 1 186 ? 3.339 2.196 -25.518 1.00 95.44 186 LEU A O 1
ATOM 1492 N N . SER A 1 187 ? 1.225 1.502 -25.163 1.00 96.81 187 SER A N 1
ATOM 1493 C CA . SER A 1 187 ? 0.596 2.773 -25.520 1.00 96.81 187 SER A CA 1
ATOM 1494 C C . SER A 1 187 ? 0.890 3.864 -24.479 1.00 96.81 187 SER A C 1
ATOM 1496 O O . SER A 1 187 ? 1.287 3.589 -23.343 1.00 96.81 187 SER A O 1
ATOM 1498 N N . ASP A 1 188 ? 0.662 5.131 -24.834 1.00 96.62 188 ASP A N 1
ATOM 1499 C CA . ASP A 1 188 ? 0.826 6.244 -23.888 1.00 96.62 188 ASP A CA 1
ATOM 1500 C C . ASP A 1 188 ? -0.093 6.124 -22.669 1.00 96.62 188 ASP A C 1
ATOM 1502 O O . ASP A 1 188 ? 0.307 6.452 -21.550 1.00 96.62 188 ASP A O 1
ATOM 1506 N N . GLU A 1 189 ? -1.306 5.607 -22.862 1.00 96.69 189 GLU A N 1
ATOM 1507 C CA . GLU A 1 189 ? -2.243 5.378 -21.767 1.00 96.69 189 GLU A CA 1
ATOM 1508 C C . GLU A 1 189 ? -1.736 4.286 -20.818 1.00 96.69 189 GLU A C 1
ATOM 1510 O O . GLU A 1 189 ? -1.697 4.481 -19.600 1.00 96.69 189 GLU A O 1
ATOM 1515 N N . GLU A 1 190 ? -1.297 3.155 -21.367 1.00 96.50 190 GLU A N 1
ATOM 1516 C CA . GLU A 1 190 ? -0.720 2.055 -20.597 1.00 96.50 190 GLU A CA 1
ATOM 1517 C C . GLU A 1 190 ? 0.535 2.484 -19.842 1.00 96.50 190 GLU A C 1
ATOM 1519 O O . GLU A 1 190 ? 0.712 2.127 -18.677 1.00 96.50 190 GLU A O 1
ATOM 1524 N N . MET A 1 191 ? 1.372 3.316 -20.462 1.00 96.56 191 MET A N 1
ATOM 1525 C CA . MET A 1 191 ? 2.540 3.882 -19.804 1.00 96.56 191 MET A CA 1
ATOM 1526 C C . MET A 1 191 ? 2.144 4.712 -18.578 1.00 96.56 191 MET A C 1
ATOM 1528 O O . MET A 1 191 ? 2.702 4.538 -17.494 1.00 96.56 191 MET A O 1
ATOM 1532 N N . GLN A 1 192 ? 1.134 5.577 -18.707 1.00 96.12 192 GLN A N 1
ATOM 1533 C CA . GLN A 1 192 ? 0.628 6.348 -17.571 1.00 96.12 192 GLN A CA 1
ATOM 1534 C C . GLN A 1 192 ? 0.010 5.456 -16.488 1.00 96.12 192 GLN A C 1
ATOM 1536 O O . GLN A 1 192 ? 0.150 5.746 -15.300 1.00 96.12 192 GLN A O 1
ATOM 1541 N N . GLN A 1 193 ? -0.670 4.371 -16.863 1.00 95.81 193 GLN A N 1
ATOM 1542 C CA . GLN A 1 193 ? -1.220 3.406 -15.911 1.00 95.81 193 GLN A CA 1
ATOM 1543 C C . GLN A 1 193 ? -0.111 2.664 -15.143 1.00 95.81 193 GLN A C 1
ATOM 1545 O O . GLN A 1 193 ? -0.215 2.523 -13.919 1.00 95.81 193 GLN A O 1
ATOM 1550 N N . LEU A 1 194 ? 0.965 2.250 -15.820 1.00 96.75 194 LEU A N 1
ATOM 1551 C CA . LEU A 1 194 ? 2.145 1.650 -15.194 1.00 96.75 194 LEU A CA 1
ATOM 1552 C C . LEU A 1 194 ? 2.800 2.627 -14.213 1.00 96.75 194 LEU A C 1
ATOM 1554 O O . LEU A 1 194 ? 3.006 2.278 -13.051 1.00 96.75 194 LEU A O 1
ATOM 1558 N N . VAL A 1 195 ? 3.029 3.873 -14.639 1.00 95.56 195 VAL A N 1
ATOM 1559 C CA . VAL A 1 195 ? 3.594 4.939 -13.796 1.00 95.56 195 VAL A CA 1
ATOM 1560 C C . VAL A 1 195 ? 2.719 5.189 -12.568 1.00 95.56 195 VAL A C 1
ATOM 1562 O O . VAL A 1 195 ? 3.219 5.152 -11.445 1.00 95.56 195 VAL A O 1
ATOM 1565 N N . ARG A 1 196 ? 1.399 5.359 -12.731 1.00 94.12 196 ARG A N 1
ATOM 1566 C CA . ARG A 1 196 ? 0.472 5.515 -11.594 1.00 94.12 196 ARG A CA 1
ATOM 1567 C C . ARG A 1 196 ? 0.554 4.333 -10.627 1.00 94.12 196 ARG A C 1
ATOM 1569 O O . ARG A 1 196 ? 0.549 4.536 -9.414 1.00 94.12 196 ARG A O 1
ATOM 1576 N N . THR A 1 197 ? 0.673 3.113 -11.149 1.00 94.06 197 THR A N 1
ATOM 1577 C CA . THR A 1 197 ? 0.790 1.906 -10.319 1.00 94.06 197 THR A CA 1
ATOM 1578 C C . THR A 1 197 ? 2.119 1.873 -9.564 1.00 94.06 197 THR A C 1
ATOM 1580 O O . THR A 1 197 ? 2.122 1.604 -8.364 1.00 94.06 197 THR A O 1
ATOM 1583 N N . ALA A 1 198 ? 3.234 2.200 -10.221 1.00 93.06 198 ALA A N 1
ATOM 1584 C CA . ALA A 1 198 ? 4.556 2.276 -9.601 1.00 93.06 198 ALA A CA 1
ATOM 1585 C C . ALA A 1 198 ? 4.639 3.382 -8.534 1.00 93.06 198 ALA A C 1
ATOM 1587 O O . ALA A 1 198 ? 5.259 3.183 -7.492 1.00 93.06 198 ALA A O 1
ATOM 1588 N N . HIS A 1 199 ? 3.966 4.516 -8.748 1.00 90.12 199 HIS A N 1
ATOM 1589 C CA . HIS A 1 199 ? 3.860 5.593 -7.761 1.00 90.12 199 HIS A CA 1
ATOM 1590 C C . HIS A 1 199 ? 3.001 5.218 -6.548 1.00 90.12 199 HIS A C 1
ATOM 1592 O O . HIS A 1 199 ? 3.330 5.604 -5.426 1.00 90.12 199 HIS A O 1
ATOM 1598 N N . GLY A 1 200 ? 1.914 4.468 -6.755 1.00 85.69 200 GLY A N 1
ATOM 1599 C CA . GLY A 1 200 ? 1.073 3.964 -5.666 1.00 85.69 200 GLY A CA 1
ATOM 1600 C C . GLY A 1 200 ? 1.745 2.847 -4.865 1.00 85.69 200 GLY A C 1
ATOM 1601 O O . GLY A 1 200 ? 1.636 2.810 -3.641 1.00 85.69 200 GLY A O 1
ATOM 1602 N N . TYR A 1 201 ? 2.475 1.966 -5.554 1.00 85.62 201 TYR A N 1
ATOM 1603 C CA . TYR A 1 201 ? 3.131 0.789 -4.992 1.00 85.62 201 TYR A CA 1
ATOM 1604 C C . TYR A 1 201 ? 4.563 0.669 -5.536 1.00 85.62 201 TYR A C 1
ATOM 1606 O O . TYR A 1 201 ? 4.797 -0.085 -6.483 1.00 85.62 201 TYR A O 1
ATOM 1614 N N . PRO A 1 202 ? 5.541 1.382 -4.954 1.00 87.88 202 PRO A N 1
ATOM 1615 C CA . PRO A 1 202 ? 6.917 1.391 -5.431 1.00 87.88 202 PRO A CA 1
ATOM 1616 C C . PRO A 1 202 ? 7.596 0.080 -5.053 1.00 87.88 202 PRO A C 1
ATOM 1618 O O . PRO A 1 202 ? 8.278 -0.022 -4.044 1.00 87.88 202 PRO A O 1
ATOM 1621 N N . LEU A 1 203 ? 7.336 -0.960 -5.834 1.00 88.94 203 LEU A N 1
ATOM 1622 C CA . LEU A 1 203 ? 7.850 -2.308 -5.633 1.00 88.94 203 LEU A CA 1
ATOM 1623 C C . LEU A 1 203 ? 9.015 -2.560 -6.584 1.00 88.94 203 LEU A C 1
ATOM 1625 O O . LEU A 1 203 ? 8.952 -2.069 -7.713 1.00 88.94 203 LEU A O 1
ATOM 1629 N N . PRO A 1 204 ? 9.999 -3.403 -6.219 1.00 91.25 204 PRO A N 1
ATOM 1630 C CA . PRO A 1 204 ? 11.159 -3.667 -7.070 1.00 91.25 204 PRO A CA 1
ATOM 1631 C C . PRO A 1 204 ? 10.771 -4.036 -8.503 1.00 91.25 204 PRO A C 1
ATOM 1633 O O . PRO A 1 204 ? 11.222 -3.414 -9.459 1.00 91.25 204 PRO A O 1
ATOM 1636 N N . GLY A 1 205 ? 9.842 -4.986 -8.646 1.00 92.56 205 GLY A N 1
ATOM 1637 C CA . GLY A 1 205 ? 9.372 -5.428 -9.953 1.00 92.56 205 GLY A CA 1
ATOM 1638 C C . GLY A 1 205 ? 8.648 -4.336 -10.742 1.00 92.56 205 GLY A C 1
ATOM 1639 O O . GLY A 1 205 ? 8.815 -4.272 -11.950 1.00 92.56 205 GLY A O 1
ATOM 1640 N N . LEU A 1 206 ? 7.884 -3.447 -10.098 1.00 94.69 206 LEU A N 1
ATOM 1641 C CA . LEU A 1 206 ? 7.195 -2.360 -10.806 1.00 94.69 206 LEU A CA 1
ATOM 1642 C C . LEU A 1 206 ? 8.155 -1.241 -11.213 1.00 94.69 206 LEU A C 1
ATOM 1644 O O . LEU A 1 206 ? 8.029 -0.726 -12.322 1.00 94.69 206 LEU A O 1
ATOM 1648 N N . LEU A 1 207 ? 9.135 -0.896 -10.371 1.00 95.00 207 LEU A N 1
ATOM 1649 C CA . LEU A 1 207 ? 10.177 0.057 -10.759 1.00 95.00 207 LEU A CA 1
ATOM 1650 C C . LEU A 1 207 ? 11.003 -0.495 -11.916 1.00 95.00 207 LEU A C 1
ATOM 1652 O O . LEU A 1 207 ? 11.178 0.210 -12.898 1.00 95.00 207 LEU A O 1
ATOM 1656 N N . TRP A 1 208 ? 11.399 -1.770 -11.865 1.00 95.62 208 TRP A N 1
ATOM 1657 C CA . TRP A 1 208 ? 12.083 -2.437 -12.973 1.00 95.62 208 TRP A CA 1
ATOM 1658 C C . TRP A 1 208 ? 11.272 -2.393 -14.274 1.00 95.62 208 TRP A C 1
ATOM 1660 O O . TRP A 1 208 ? 11.775 -1.957 -15.306 1.00 95.62 208 TRP A O 1
ATOM 1670 N N . ARG A 1 209 ? 9.986 -2.765 -14.222 1.00 96.31 209 ARG A N 1
ATOM 1671 C CA . ARG A 1 209 ? 9.078 -2.703 -15.381 1.00 96.31 209 ARG A CA 1
ATOM 1672 C C . ARG A 1 209 ? 8.953 -1.287 -15.939 1.00 96.31 209 ARG A C 1
ATOM 1674 O O . ARG A 1 209 ? 8.944 -1.119 -17.153 1.00 96.31 209 ARG A O 1
ATOM 1681 N N . THR A 1 210 ? 8.889 -0.284 -15.067 1.00 97.31 210 THR A N 1
ATOM 1682 C CA . THR A 1 210 ? 8.795 1.129 -15.463 1.00 97.31 210 THR A CA 1
ATOM 1683 C C . THR A 1 210 ? 10.095 1.613 -16.105 1.00 97.31 210 THR A C 1
ATOM 1685 O O . THR A 1 210 ? 10.053 2.258 -17.150 1.00 97.31 210 THR A O 1
ATOM 1688 N N . THR A 1 211 ? 11.248 1.233 -15.548 1.00 97.12 211 THR A N 1
ATOM 1689 C CA . THR A 1 211 ? 12.569 1.493 -16.136 1.00 97.12 211 THR A CA 1
ATOM 1690 C C . THR A 1 211 ? 12.680 0.904 -17.542 1.00 97.12 211 THR A C 1
ATOM 1692 O O . THR A 1 211 ? 13.077 1.609 -18.467 1.00 97.12 211 THR A O 1
ATOM 1695 N N . LEU A 1 212 ? 12.271 -0.358 -17.726 1.00 96.00 212 LEU A N 1
ATOM 1696 C CA . LEU A 1 212 ? 12.263 -1.017 -19.035 1.00 96.00 212 LEU A CA 1
ATOM 1697 C C . LEU A 1 212 ? 11.341 -0.311 -20.032 1.00 96.00 212 LEU A C 1
ATOM 1699 O O . LEU A 1 212 ? 11.741 -0.077 -21.168 1.00 96.00 212 LEU A O 1
ATOM 1703 N N . ALA A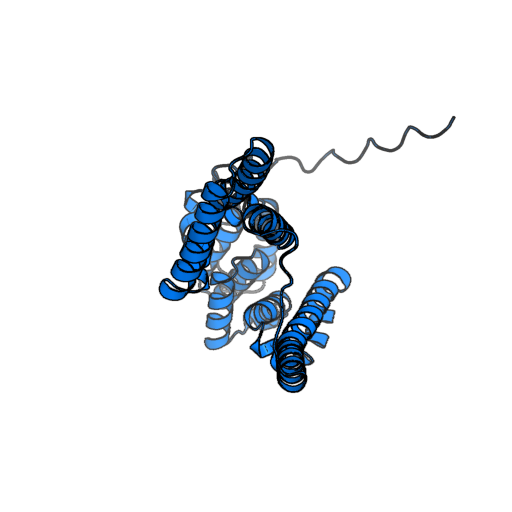 1 213 ? 10.128 0.054 -19.615 1.00 96.88 213 ALA A N 1
ATOM 1704 C CA . ALA A 1 213 ? 9.167 0.727 -20.483 1.00 96.88 213 ALA A CA 1
ATOM 1705 C C . ALA A 1 213 ? 9.702 2.072 -21.011 1.00 96.88 213 ALA A C 1
ATOM 1707 O O . ALA A 1 213 ? 9.601 2.348 -22.206 1.00 96.88 213 ALA A O 1
ATOM 1708 N N . TYR A 1 214 ? 10.332 2.886 -20.155 1.00 97.25 214 TYR A N 1
ATOM 1709 C CA . TYR A 1 214 ? 10.976 4.131 -20.592 1.00 97.25 214 TYR A CA 1
ATOM 1710 C C . TYR A 1 214 ? 12.192 3.881 -21.489 1.00 97.25 214 TYR A C 1
ATOM 1712 O O . TYR A 1 214 ? 12.352 4.561 -22.504 1.00 97.25 214 TYR A O 1
ATOM 1720 N N . ALA A 1 215 ? 13.009 2.875 -21.173 1.00 96.06 215 ALA A N 1
ATOM 1721 C CA . ALA A 1 215 ? 14.171 2.531 -21.984 1.00 96.06 215 ALA A CA 1
ATOM 1722 C C . ALA A 1 215 ? 13.793 2.041 -23.385 1.00 96.06 215 ALA A C 1
ATOM 1724 O O . ALA A 1 215 ? 14.416 2.450 -24.362 1.00 96.06 215 ALA A O 1
ATOM 1725 N N . TYR A 1 216 ? 12.725 1.249 -23.518 1.00 94.56 216 TYR A N 1
ATOM 1726 C CA . TYR A 1 216 ? 12.215 0.833 -24.827 1.00 94.56 216 TYR A CA 1
ATOM 1727 C C . TYR A 1 216 ? 11.712 1.996 -25.685 1.00 94.56 216 TYR A C 1
ATOM 1729 O O . TYR A 1 216 ? 11.742 1.901 -26.911 1.00 94.56 216 TYR A O 1
ATOM 1737 N N . ARG A 1 217 ? 11.312 3.103 -25.056 1.00 93.56 217 ARG A N 1
ATOM 1738 C CA . ARG A 1 217 ? 10.929 4.348 -25.731 1.00 93.56 217 ARG A CA 1
ATOM 1739 C C . ARG A 1 217 ? 12.113 5.285 -26.005 1.00 93.56 217 ARG A C 1
ATOM 1741 O O . ARG A 1 217 ? 11.909 6.328 -26.618 1.00 93.56 217 ARG A O 1
ATOM 1748 N N . GLY A 1 218 ? 13.325 4.940 -25.562 1.00 92.88 218 GLY A N 1
ATOM 1749 C CA . GLY A 1 218 ? 14.520 5.783 -25.678 1.00 92.88 218 GLY A CA 1
ATOM 1750 C C . GLY A 1 218 ? 14.576 6.950 -24.682 1.00 92.88 218 GLY A C 1
ATOM 1751 O O . GLY A 1 218 ? 15.434 7.820 -24.810 1.00 92.88 218 GLY A O 1
ATOM 1752 N N . ASP A 1 219 ? 13.692 6.988 -23.680 1.00 95.38 219 ASP A N 1
ATOM 1753 C CA . ASP A 1 219 ? 13.700 8.020 -22.639 1.00 95.38 219 ASP A CA 1
ATOM 1754 C C . ASP A 1 219 ? 14.697 7.644 -21.533 1.00 95.38 219 ASP A C 1
ATOM 1756 O O . ASP A 1 219 ? 14.354 7.055 -20.501 1.00 95.38 219 ASP A O 1
ATOM 1760 N N . ALA A 1 220 ? 15.964 7.979 -21.779 1.00 95.75 220 ALA A N 1
ATOM 1761 C CA . ALA A 1 220 ? 17.065 7.710 -20.863 1.00 95.75 220 ALA A CA 1
ATOM 1762 C C . ALA A 1 220 ? 16.875 8.387 -19.497 1.00 95.75 220 ALA A C 1
ATOM 1764 O O . ALA A 1 220 ? 17.221 7.809 -18.468 1.00 95.75 220 ALA A O 1
ATOM 1765 N N . GLN A 1 221 ? 16.312 9.600 -19.473 1.00 96.19 221 GLN A N 1
ATOM 1766 C CA . GLN A 1 221 ? 16.171 10.386 -18.251 1.00 96.19 221 GLN A CA 1
ATOM 1767 C C . GLN A 1 221 ? 15.162 9.741 -17.300 1.00 96.19 221 GLN A C 1
ATOM 1769 O O . GLN A 1 221 ? 15.463 9.534 -16.121 1.00 96.19 221 GLN A O 1
ATOM 1774 N N . SER A 1 222 ? 13.982 9.388 -17.810 1.00 96.19 222 SER A N 1
ATOM 1775 C CA . SER A 1 222 ? 12.962 8.719 -17.007 1.00 96.19 222 SER A CA 1
ATOM 1776 C C . SER A 1 222 ? 13.411 7.313 -16.616 1.00 96.19 222 SER A C 1
ATOM 1778 O O . SER A 1 222 ? 13.288 6.944 -15.449 1.00 96.19 222 SER A O 1
ATOM 1780 N N . ALA A 1 223 ? 14.011 6.547 -17.535 1.00 96.94 223 ALA A N 1
ATOM 1781 C CA . ALA A 1 223 ? 14.548 5.223 -17.219 1.00 96.94 223 ALA A CA 1
ATOM 1782 C C . ALA A 1 223 ? 15.584 5.291 -16.082 1.00 96.94 223 ALA A C 1
ATOM 1784 O O . ALA A 1 223 ? 15.496 4.535 -15.111 1.00 96.94 223 ALA A O 1
ATOM 1785 N N . ALA A 1 224 ? 16.503 6.260 -16.140 1.00 95.94 224 ALA A N 1
ATOM 1786 C CA . ALA A 1 224 ? 17.490 6.473 -15.092 1.00 95.94 224 ALA A CA 1
ATOM 1787 C C . ALA A 1 224 ? 16.853 6.815 -13.741 1.00 95.94 224 ALA A C 1
ATOM 1789 O O . ALA A 1 224 ? 17.284 6.312 -12.702 1.00 95.94 224 ALA A O 1
ATOM 1790 N N . TRP A 1 225 ? 15.795 7.629 -13.745 1.00 95.06 225 TRP A N 1
ATOM 1791 C CA . TRP A 1 225 ? 15.093 8.027 -12.529 1.00 95.06 225 TRP A CA 1
ATOM 1792 C C . TRP A 1 225 ? 14.536 6.818 -11.766 1.00 95.06 225 TRP A C 1
ATOM 1794 O O . TRP A 1 225 ? 14.747 6.710 -10.554 1.00 95.06 225 TRP A O 1
ATOM 1804 N N . TYR A 1 226 ? 13.865 5.888 -12.453 1.00 95.19 226 TYR A N 1
ATOM 1805 C CA . TYR A 1 226 ? 13.326 4.673 -11.826 1.00 95.19 226 TYR A CA 1
ATOM 1806 C C . TYR A 1 226 ? 14.427 3.656 -11.493 1.00 95.19 226 TYR A C 1
ATOM 1808 O O . TYR A 1 226 ? 14.382 3.042 -10.423 1.00 95.19 226 TYR A O 1
ATOM 1816 N N . GLY A 1 227 ? 15.446 3.521 -12.349 1.00 94.19 227 GLY A N 1
ATOM 1817 C CA . GLY A 1 227 ? 16.582 2.624 -12.123 1.00 94.19 227 GLY A CA 1
ATOM 1818 C C . GLY A 1 227 ? 17.398 2.984 -10.882 1.00 94.19 227 GLY A C 1
ATOM 1819 O O . GLY A 1 227 ? 17.645 2.131 -10.029 1.00 94.19 227 GLY A O 1
ATOM 1820 N N . GLN A 1 228 ? 17.704 4.268 -10.694 1.00 92.50 228 GLN A N 1
ATOM 1821 C CA . GLN A 1 228 ? 18.396 4.746 -9.498 1.00 92.50 228 GLN A CA 1
ATOM 1822 C C . GLN A 1 228 ? 17.618 4.411 -8.216 1.00 92.50 228 GLN A C 1
ATOM 1824 O O . GLN A 1 228 ? 18.210 4.013 -7.216 1.00 92.50 228 GLN A O 1
ATOM 1829 N N . ARG A 1 229 ? 16.284 4.535 -8.237 1.00 90.75 229 ARG A N 1
ATOM 1830 C CA . ARG A 1 229 ? 15.418 4.234 -7.082 1.00 90.75 229 ARG A CA 1
ATOM 1831 C C . ARG A 1 229 ? 15.352 2.752 -6.781 1.00 90.75 229 ARG A C 1
ATOM 1833 O O . ARG A 1 229 ? 15.393 2.381 -5.615 1.00 90.75 229 ARG A O 1
ATOM 1840 N N . LEU A 1 230 ? 15.328 1.907 -7.809 1.00 90.38 230 LEU A N 1
ATOM 1841 C CA . LEU A 1 230 ? 15.485 0.466 -7.630 1.00 90.38 230 LEU A CA 1
ATOM 1842 C C . LEU A 1 230 ? 16.792 0.156 -6.879 1.00 90.38 230 LEU A C 1
ATOM 1844 O O . LEU A 1 230 ? 16.776 -0.602 -5.909 1.00 90.38 230 LEU A O 1
ATOM 1848 N N . CYS A 1 231 ? 17.895 0.804 -7.264 1.00 88.81 231 CYS A N 1
ATOM 1849 C CA . CYS A 1 231 ? 19.187 0.633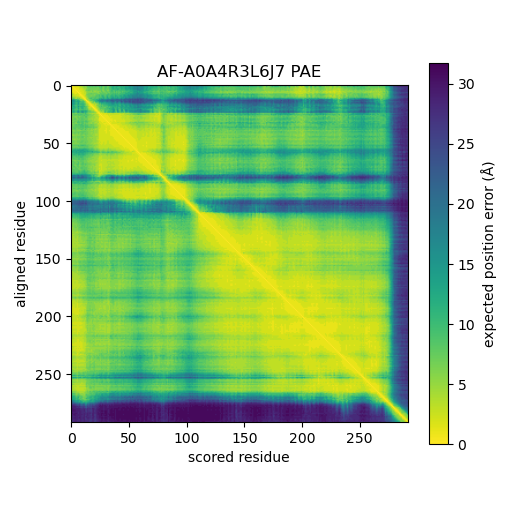 -6.605 1.00 88.81 231 CYS A CA 1
ATOM 1850 C C . CYS A 1 231 ? 19.267 1.275 -5.219 1.00 88.81 231 CYS A C 1
ATOM 1852 O O . CYS A 1 231 ? 19.963 0.738 -4.364 1.00 88.81 231 CYS A O 1
ATOM 1854 N N . SER A 1 232 ? 18.573 2.382 -4.945 1.00 85.19 232 SER A N 1
ATOM 1855 C CA . SER A 1 232 ? 18.677 3.096 -3.664 1.00 85.19 232 SER A CA 1
ATOM 1856 C C . SER A 1 232 ? 17.688 2.606 -2.599 1.00 85.19 232 SER A C 1
ATOM 1858 O O . SER A 1 232 ? 17.996 2.687 -1.416 1.00 85.19 232 SER A O 1
ATOM 1860 N N . MET A 1 233 ? 16.525 2.074 -2.996 1.00 82.25 233 MET A N 1
ATOM 1861 C CA . MET A 1 233 ? 15.431 1.707 -2.079 1.00 82.25 233 MET A CA 1
ATOM 1862 C C . MET A 1 233 ? 15.520 0.285 -1.524 1.00 82.25 233 MET A C 1
ATOM 1864 O O . MET A 1 233 ? 14.989 0.019 -0.449 1.00 82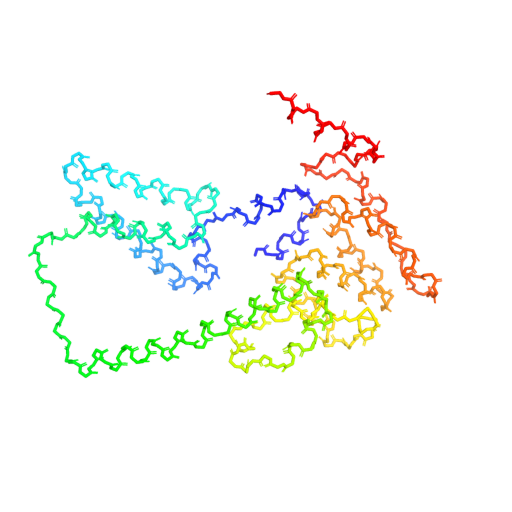.25 233 MET A O 1
ATOM 1868 N N . PHE A 1 234 ? 16.132 -0.648 -2.257 1.00 83.81 234 PHE A N 1
ATOM 1869 C CA . PHE A 1 234 ? 16.038 -2.079 -1.942 1.00 83.81 234 PHE A CA 1
ATOM 1870 C C . PHE A 1 234 ? 17.394 -2.726 -1.657 1.00 83.81 234 PHE A C 1
ATOM 1872 O O . PHE A 1 234 ? 18.417 -2.055 -1.577 1.00 83.81 234 PHE A O 1
ATOM 1879 N N . HIS A 1 235 ? 17.408 -4.044 -1.456 1.00 81.69 235 HIS A N 1
ATOM 1880 C CA . HIS A 1 235 ? 18.636 -4.807 -1.239 1.00 81.69 235 HIS A CA 1
ATOM 1881 C C . HIS A 1 235 ? 19.589 -4.697 -2.454 1.00 81.69 235 HIS A C 1
ATOM 1883 O O . HIS A 1 235 ? 19.107 -4.803 -3.587 1.00 81.69 235 HIS A O 1
ATOM 1889 N N . PRO A 1 236 ? 20.918 -4.534 -2.260 1.00 83.31 236 PRO A N 1
ATOM 1890 C CA . PRO A 1 236 ? 21.885 -4.315 -3.347 1.00 83.31 236 PRO A CA 1
ATOM 1891 C C . PRO A 1 236 ? 21.866 -5.403 -4.425 1.00 83.31 236 PRO A C 1
ATOM 1893 O O . PRO A 1 236 ? 22.002 -5.082 -5.601 1.00 83.31 236 PRO A O 1
ATOM 1896 N N . GLY A 1 237 ? 21.573 -6.655 -4.056 1.00 86.69 237 GLY A N 1
ATOM 1897 C CA . GLY A 1 237 ? 21.445 -7.769 -5.006 1.00 86.69 237 GLY A CA 1
ATOM 1898 C C . GLY A 1 237 ? 20.466 -7.525 -6.169 1.00 86.69 237 GLY A C 1
ATOM 1899 O O . GLY A 1 237 ? 20.669 -8.061 -7.253 1.00 86.69 237 GLY A O 1
ATOM 1900 N N . LEU A 1 238 ? 19.444 -6.673 -5.998 1.00 88.50 238 LEU A N 1
ATOM 1901 C CA . LEU A 1 238 ? 18.554 -6.280 -7.102 1.00 88.50 238 LEU A CA 1
ATOM 1902 C C . LEU A 1 238 ? 19.249 -5.350 -8.104 1.00 88.50 238 LEU A C 1
ATOM 1904 O O . LEU A 1 238 ? 19.036 -5.465 -9.307 1.00 88.50 238 LEU A O 1
ATOM 1908 N N . CYS A 1 239 ? 20.090 -4.439 -7.614 1.00 91.00 239 CYS A N 1
ATOM 1909 C CA . CYS A 1 239 ? 20.896 -3.564 -8.459 1.00 91.00 239 CYS A CA 1
ATOM 1910 C C . CYS A 1 239 ? 22.019 -4.357 -9.148 1.00 91.00 239 CYS A C 1
ATOM 1912 O O . CYS A 1 239 ? 22.244 -4.180 -10.339 1.00 91.00 239 CYS A O 1
ATOM 1914 N N . GLU A 1 240 ? 22.658 -5.299 -8.446 1.00 93.06 240 GLU A N 1
ATOM 1915 C CA . GLU A 1 240 ? 23.640 -6.227 -9.034 1.00 93.06 240 GLU A CA 1
ATOM 1916 C C . GLU A 1 240 ? 23.039 -7.062 -10.170 1.00 93.06 240 GLU A C 1
ATOM 1918 O O . GLU A 1 240 ? 23.683 -7.288 -11.194 1.00 93.06 240 GLU A O 1
ATOM 1923 N N . GLN A 1 241 ? 21.797 -7.519 -10.002 1.00 93.56 241 GLN A N 1
ATOM 1924 C CA . GLN A 1 241 ? 21.069 -8.215 -11.055 1.00 93.56 241 GLN A CA 1
ATOM 1925 C C . GLN A 1 241 ? 20.791 -7.283 -12.242 1.00 93.56 241 GLN A C 1
ATOM 1927 O O . GLN A 1 241 ? 21.037 -7.671 -13.381 1.00 93.56 241 GLN A O 1
ATOM 1932 N N . ALA A 1 242 ? 20.373 -6.037 -11.989 1.00 94.12 242 ALA A N 1
ATOM 1933 C CA . ALA A 1 242 ? 20.165 -5.043 -13.041 1.00 94.12 242 ALA A CA 1
ATOM 1934 C C . ALA A 1 242 ? 21.451 -4.741 -13.834 1.00 94.12 242 ALA A C 1
ATOM 1936 O O . ALA A 1 242 ? 21.395 -4.692 -15.059 1.00 94.12 242 ALA A O 1
ATOM 1937 N N . VAL A 1 243 ? 22.613 -4.628 -13.172 1.00 94.81 243 VAL A N 1
ATOM 1938 C CA . VAL A 1 243 ? 23.928 -4.466 -13.832 1.00 94.81 243 VAL A CA 1
ATOM 1939 C C . VAL A 1 243 ? 24.193 -5.593 -14.838 1.00 94.81 243 VAL A C 1
ATOM 1941 O O . VAL A 1 243 ? 24.713 -5.338 -15.921 1.00 94.81 243 VAL A O 1
ATOM 1944 N N . LYS A 1 244 ? 23.828 -6.836 -14.497 1.00 94.06 244 LYS A N 1
ATOM 1945 C CA . LYS A 1 244 ? 24.043 -8.013 -15.354 1.00 94.06 244 LYS A CA 1
ATOM 1946 C C . LYS A 1 244 ? 23.022 -8.114 -16.488 1.00 94.06 244 LYS A C 1
ATOM 1948 O O . LYS A 1 244 ? 23.390 -8.456 -17.604 1.00 94.06 244 LYS A O 1
ATOM 1953 N N . GLU A 1 245 ? 21.748 -7.850 -16.205 1.00 93.75 245 GLU A N 1
ATOM 1954 C CA . GLU A 1 245 ? 20.658 -8.036 -17.172 1.00 93.75 245 GLU A CA 1
ATOM 1955 C C . GLU A 1 245 ? 20.529 -6.877 -18.170 1.00 93.75 245 GLU A C 1
ATOM 1957 O O . GLU A 1 245 ? 20.120 -7.094 -19.311 1.00 93.75 245 GLU A O 1
ATOM 1962 N N . TRP A 1 246 ? 20.875 -5.648 -17.770 1.00 95.25 246 TRP A N 1
ATOM 1963 C CA . TRP A 1 246 ? 20.659 -4.454 -18.594 1.00 95.25 246 TRP A CA 1
ATOM 1964 C C . TRP A 1 246 ? 21.353 -4.485 -19.966 1.00 95.25 246 TRP A C 1
ATOM 1966 O O . TRP A 1 246 ? 20.685 -4.158 -20.952 1.00 95.25 246 TRP A O 1
ATOM 1976 N N . PRO A 1 247 ? 22.639 -4.880 -20.081 1.00 92.81 247 PRO A N 1
ATOM 1977 C CA . PRO A 1 247 ? 23.322 -4.932 -21.373 1.00 92.81 247 PRO A CA 1
ATOM 1978 C C . PRO A 1 247 ? 22.731 -5.998 -22.301 1.00 92.81 247 PRO A C 1
ATOM 1980 O O . PRO A 1 247 ? 22.560 -5.751 -23.493 1.00 92.81 247 PRO A O 1
ATOM 1983 N N . GLU A 1 248 ? 22.354 -7.160 -21.756 1.00 91.75 248 GLU A N 1
ATOM 1984 C CA . GLU A 1 248 ? 21.774 -8.258 -22.539 1.00 91.75 248 GLU A CA 1
ATOM 1985 C C . GLU A 1 248 ? 20.399 -7.888 -23.108 1.00 91.75 248 GLU A C 1
ATOM 1987 O O . GLU A 1 248 ? 20.100 -8.195 -24.260 1.00 91.75 248 GLU A O 1
ATOM 1992 N N . LEU A 1 249 ? 19.576 -7.157 -22.348 1.00 90.69 249 LEU A N 1
ATOM 1993 C CA . LEU A 1 249 ? 18.268 -6.677 -22.813 1.00 90.69 249 LEU A CA 1
ATOM 1994 C C . LEU A 1 249 ? 18.366 -5.636 -23.941 1.00 90.69 249 LEU A C 1
ATOM 1996 O O . LEU A 1 249 ? 17.433 -5.502 -24.740 1.00 90.69 249 LEU A O 1
ATOM 2000 N N . GLY A 1 250 ? 19.478 -4.900 -23.996 1.00 88.75 250 GLY A N 1
ATOM 2001 C CA . GLY A 1 250 ? 19.743 -3.847 -24.973 1.00 88.75 250 GLY A CA 1
ATOM 2002 C C . GLY A 1 250 ? 20.553 -4.266 -26.197 1.00 88.75 250 GLY A C 1
ATOM 2003 O O . GLY A 1 250 ? 20.658 -3.477 -27.132 1.00 88.75 250 GLY A O 1
ATOM 2004 N N . LYS A 1 251 ? 21.115 -5.481 -26.210 1.00 88.25 251 LYS A N 1
ATOM 2005 C CA . LYS A 1 251 ? 22.148 -5.922 -27.166 1.00 88.25 251 LYS A CA 1
ATOM 2006 C C . LYS A 1 251 ? 21.786 -5.720 -28.641 1.00 88.25 251 LYS A C 1
ATOM 2008 O O . LYS A 1 251 ? 22.643 -5.345 -29.434 1.00 88.25 251 LYS A O 1
ATOM 2013 N N . ASP A 1 252 ? 20.514 -5.903 -28.984 1.00 87.56 252 ASP A N 1
ATOM 2014 C CA . ASP A 1 252 ? 20.013 -5.808 -30.360 1.00 87.56 252 ASP A CA 1
ATOM 2015 C C . ASP A 1 252 ? 19.275 -4.482 -30.646 1.00 87.56 252 ASP A C 1
ATOM 2017 O O . ASP A 1 252 ? 18.471 -4.395 -31.578 1.00 87.56 252 ASP A O 1
ATOM 2021 N N . ARG A 1 253 ? 19.482 -3.434 -29.830 1.00 86.44 253 ARG A N 1
ATOM 2022 C CA . ARG A 1 253 ? 18.718 -2.176 -29.905 1.00 86.44 253 ARG A CA 1
ATOM 2023 C C . ARG A 1 253 ? 19.611 -0.942 -30.003 1.00 86.44 253 ARG A C 1
ATOM 2025 O O . ARG A 1 253 ? 20.369 -0.630 -29.096 1.00 86.44 253 ARG A O 1
ATOM 2032 N N . ALA A 1 254 ? 19.414 -0.162 -31.067 1.00 81.69 254 ALA A N 1
ATOM 2033 C CA . ALA A 1 254 ? 20.187 1.056 -31.324 1.00 81.69 254 ALA A CA 1
ATOM 2034 C C . ALA A 1 254 ? 19.932 2.196 -30.314 1.00 81.69 254 ALA A C 1
ATOM 2036 O O . ALA A 1 254 ? 20.851 2.938 -29.991 1.00 81.69 254 ALA A O 1
ATOM 2037 N N . ASN A 1 255 ? 18.703 2.324 -29.800 1.00 86.31 255 ASN A N 1
ATOM 2038 C CA . ASN A 1 255 ? 18.297 3.414 -28.897 1.00 86.31 255 ASN A CA 1
ATOM 2039 C C . ASN A 1 255 ? 18.206 2.970 -27.429 1.00 86.31 255 ASN A C 1
ATOM 2041 O O . ASN A 1 255 ? 17.444 3.549 -26.654 1.00 86.31 255 ASN A O 1
ATOM 2045 N N . TRP A 1 256 ? 18.913 1.903 -27.050 1.00 93.81 256 TRP A N 1
ATOM 2046 C CA . TRP A 1 256 ? 18.923 1.452 -25.663 1.00 93.81 256 TRP A CA 1
ATOM 2047 C C . TRP A 1 256 ? 19.763 2.412 -24.811 1.00 93.81 256 TRP A C 1
ATOM 2049 O O . TRP A 1 256 ? 20.934 2.623 -25.128 1.00 93.81 256 TRP A O 1
ATOM 2059 N N . PRO A 1 257 ? 19.199 3.025 -23.757 1.00 95.06 257 PRO A N 1
ATOM 2060 C CA . PRO A 1 257 ? 19.943 3.993 -22.973 1.00 95.06 257 PRO A CA 1
ATOM 2061 C C . PRO A 1 257 ? 21.013 3.302 -22.125 1.00 95.06 257 PRO A C 1
ATOM 2063 O O . PRO A 1 257 ? 20.740 2.325 -21.418 1.00 95.06 257 PRO A O 1
ATOM 2066 N N . ASP A 1 258 ? 22.226 3.849 -22.168 1.00 93.19 258 ASP A N 1
ATOM 2067 C CA . ASP A 1 258 ? 23.287 3.474 -21.241 1.00 93.19 258 ASP A CA 1
ATOM 2068 C C . ASP A 1 258 ? 22.993 4.103 -19.876 1.00 93.19 258 ASP A C 1
ATOM 2070 O O . ASP A 1 258 ? 22.941 5.328 -19.724 1.00 93.19 258 ASP A O 1
ATOM 2074 N N . LEU A 1 259 ? 22.702 3.253 -18.894 1.00 94.88 259 LEU A N 1
ATOM 2075 C CA . LEU A 1 259 ? 22.332 3.670 -17.550 1.00 94.88 259 LEU A CA 1
ATOM 2076 C C . LEU A 1 259 ? 23.480 3.343 -16.590 1.00 94.88 259 LEU A C 1
ATOM 2078 O O . LEU A 1 259 ? 23.999 2.225 -16.629 1.00 94.88 259 LEU A O 1
ATOM 2082 N N . PRO A 1 260 ? 23.843 4.254 -15.670 1.00 94.69 260 PRO A N 1
ATOM 2083 C CA . PRO A 1 260 ? 24.998 4.088 -14.792 1.00 94.69 260 PRO A CA 1
ATOM 2084 C C . PRO A 1 260 ? 24.699 3.159 -13.598 1.00 94.69 260 PRO A C 1
ATOM 2086 O O . PRO A 1 260 ? 24.893 3.525 -12.439 1.00 94.69 260 PRO A O 1
ATOM 2089 N N . TRP A 1 261 ? 24.244 1.934 -13.874 1.00 94.25 261 TRP A N 1
ATOM 2090 C CA . TRP A 1 261 ? 23.898 0.925 -12.868 1.00 94.25 261 TRP A CA 1
ATOM 2091 C C . TRP A 1 261 ? 25.060 0.610 -11.926 1.00 94.25 261 TRP A C 1
ATOM 2093 O O . TRP A 1 261 ? 24.859 0.550 -10.716 1.00 94.25 261 TRP A O 1
ATOM 2103 N N . GLN A 1 262 ? 26.275 0.468 -12.468 1.00 92.81 262 GLN A N 1
ATOM 2104 C CA . GLN A 1 262 ? 27.475 0.205 -11.669 1.00 92.81 262 GLN A CA 1
ATOM 2105 C C . GLN A 1 262 ? 27.759 1.359 -10.699 1.00 92.81 262 GLN A C 1
ATOM 2107 O O . GLN A 1 262 ? 27.988 1.133 -9.515 1.00 92.81 262 GLN A O 1
ATOM 2112 N N . ALA A 1 263 ? 27.649 2.604 -11.171 1.00 91.50 263 ALA A N 1
ATOM 2113 C CA . ALA A 1 263 ? 27.847 3.772 -10.319 1.00 91.50 263 ALA A CA 1
ATOM 2114 C C . ALA A 1 263 ? 26.769 3.874 -9.226 1.00 91.50 263 ALA A C 1
ATOM 2116 O O . ALA A 1 263 ? 27.073 4.267 -8.104 1.00 91.50 263 ALA A O 1
ATOM 2117 N N . TRP A 1 264 ? 25.514 3.502 -9.512 1.00 91.50 264 TRP A N 1
ATOM 2118 C CA . TRP A 1 264 ? 24.456 3.462 -8.492 1.00 91.50 264 TRP A CA 1
ATOM 2119 C C . TRP A 1 264 ? 24.622 2.327 -7.482 1.00 91.50 264 TRP A C 1
ATOM 2121 O O . TRP A 1 264 ? 24.205 2.485 -6.336 1.00 91.50 264 TRP A O 1
ATOM 2131 N N . LEU A 1 265 ? 25.204 1.199 -7.890 1.00 88.62 265 LEU A N 1
ATOM 2132 C CA . LEU A 1 265 ? 25.532 0.092 -6.995 1.00 88.62 265 LEU A CA 1
ATOM 2133 C C . LEU A 1 265 ? 26.650 0.477 -6.014 1.00 88.62 265 LEU A C 1
ATOM 2135 O O . LEU A 1 265 ? 26.570 0.141 -4.834 1.00 88.62 265 LEU A O 1
ATOM 2139 N N . GLU A 1 266 ? 27.668 1.187 -6.502 1.00 87.56 266 GLU A N 1
ATOM 2140 C CA . GLU A 1 266 ? 28.830 1.636 -5.722 1.00 87.56 266 GLU A CA 1
ATOM 2141 C C . GLU A 1 266 ? 28.563 2.904 -4.900 1.00 87.56 266 GLU A C 1
ATOM 2143 O O . GLU A 1 266 ? 29.289 3.188 -3.944 1.00 87.56 266 GLU A O 1
ATOM 2148 N N . ALA A 1 267 ? 27.528 3.672 -5.252 1.00 83.88 267 ALA A N 1
ATOM 2149 C CA . ALA A 1 267 ? 27.180 4.895 -4.547 1.00 83.88 267 ALA A CA 1
ATOM 2150 C C . ALA A 1 267 ? 26.908 4.614 -3.055 1.00 83.88 267 ALA A C 1
ATOM 2152 O O . ALA A 1 267 ? 26.155 3.693 -2.723 1.00 83.88 267 ALA A O 1
ATOM 2153 N N . PRO A 1 268 ? 27.468 5.420 -2.133 1.00 75.25 268 PRO A N 1
ATOM 2154 C CA . PRO A 1 268 ? 27.214 5.255 -0.712 1.00 75.25 268 PRO A CA 1
ATOM 2155 C C . PRO A 1 268 ? 25.739 5.536 -0.422 1.00 75.25 268 PRO A C 1
ATOM 2157 O O . PRO A 1 268 ? 25.237 6.640 -0.632 1.00 75.25 268 PRO A O 1
ATOM 2160 N N . VAL A 1 269 ? 25.046 4.520 0.080 1.00 73.56 269 VAL A N 1
ATOM 2161 C CA . VAL A 1 269 ? 23.648 4.607 0.491 1.00 73.56 269 VAL A CA 1
ATOM 2162 C C . VAL A 1 269 ? 23.609 4.603 2.022 1.00 73.56 269 VAL A C 1
ATOM 2164 O O . VAL A 1 269 ? 24.031 3.609 2.621 1.00 73.56 269 VAL A O 1
ATOM 2167 N N . PRO A 1 270 ? 23.120 5.674 2.680 1.00 67.44 270 PRO A N 1
ATOM 2168 C CA . PRO A 1 270 ? 23.016 5.712 4.137 1.00 67.44 270 PRO A CA 1
ATOM 2169 C C . PRO A 1 270 ? 22.293 4.472 4.685 1.00 67.44 270 PRO A C 1
ATOM 2171 O O . PRO A 1 270 ? 21.232 4.100 4.187 1.00 67.44 270 PRO A O 1
ATOM 2174 N N . GLY A 1 271 ? 22.887 3.810 5.683 1.00 61.66 271 GLY A N 1
ATOM 2175 C CA . GLY A 1 271 ? 22.324 2.607 6.312 1.00 61.66 271 GLY A CA 1
ATOM 2176 C C . GLY A 1 271 ? 22.558 1.282 5.570 1.00 61.66 271 GLY A C 1
ATOM 2177 O O . GLY A 1 271 ? 22.156 0.239 6.083 1.00 61.66 271 GLY A O 1
ATOM 2178 N N . ARG A 1 272 ? 23.228 1.279 4.408 1.00 63.56 272 ARG A N 1
ATOM 2179 C CA . ARG A 1 272 ? 23.548 0.056 3.655 1.00 63.56 272 ARG A CA 1
ATOM 2180 C C . ARG A 1 272 ? 25.021 -0.348 3.837 1.00 63.56 272 ARG A C 1
ATOM 2182 O O . ARG A 1 272 ? 25.894 0.503 3.670 1.00 63.56 272 ARG A O 1
ATOM 2189 N N . PRO A 1 273 ? 25.331 -1.627 4.128 1.00 59.94 273 PRO A N 1
ATOM 2190 C CA . PRO A 1 273 ? 26.707 -2.112 4.056 1.00 59.94 273 PRO A CA 1
ATOM 2191 C C . PRO A 1 273 ? 27.223 -2.050 2.606 1.00 59.94 273 PRO A C 1
ATOM 2193 O O . PRO A 1 273 ? 26.426 -2.187 1.673 1.00 59.94 273 PRO A O 1
ATOM 2196 N N . PRO A 1 274 ? 28.533 -1.849 2.384 1.00 61.53 274 PRO A N 1
ATOM 2197 C CA . PRO A 1 274 ? 29.095 -1.871 1.037 1.00 61.53 274 PRO A CA 1
ATOM 2198 C C . PRO A 1 274 ? 28.775 -3.206 0.343 1.00 61.53 274 PRO A C 1
ATOM 2200 O O . PRO A 1 274 ? 28.663 -4.229 1.031 1.00 61.53 274 PRO A O 1
ATOM 2203 N N . PRO A 1 275 ? 28.615 -3.219 -0.994 1.00 58.50 275 PRO A N 1
ATOM 2204 C CA . PRO A 1 275 ? 28.392 -4.456 -1.734 1.00 58.50 275 PRO A CA 1
ATOM 2205 C C . PRO A 1 275 ? 29.520 -5.436 -1.396 1.00 58.50 275 PRO A C 1
ATOM 2207 O O . PRO A 1 275 ? 30.702 -5.119 -1.540 1.00 58.50 275 PRO A O 1
ATOM 2210 N N . SER A 1 276 ? 29.162 -6.601 -0.856 1.00 53.97 276 SER A N 1
ATOM 2211 C CA . SER A 1 276 ? 30.135 -7.595 -0.419 1.00 53.97 276 SER A CA 1
ATOM 2212 C C . SER A 1 276 ? 30.927 -8.084 -1.625 1.00 53.97 276 SER A C 1
ATOM 2214 O O . SER A 1 276 ? 30.388 -8.771 -2.494 1.00 53.97 276 SER A O 1
ATOM 2216 N N . SER A 1 277 ? 32.222 -7.796 -1.654 1.00 42.94 277 SER A N 1
ATOM 2217 C CA . SER A 1 277 ? 33.186 -8.428 -2.549 1.00 42.94 277 SER A CA 1
ATOM 2218 C C . SER A 1 277 ? 33.443 -9.881 -2.128 1.00 42.94 277 SER A C 1
ATOM 2220 O O . SER A 1 277 ? 34.567 -10.243 -1.827 1.00 42.94 277 SER A O 1
ATOM 2222 N N . THR A 1 278 ? 32.415 -10.726 -2.012 1.00 38.31 278 THR A N 1
ATOM 2223 C CA . THR A 1 278 ? 32.572 -12.172 -1.751 1.00 38.31 278 THR A CA 1
ATOM 2224 C C . THR A 1 278 ? 31.246 -12.908 -1.946 1.00 38.31 278 THR A C 1
ATOM 2226 O O . THR A 1 278 ? 30.475 -13.138 -1.019 1.00 38.31 278 THR A O 1
ATOM 2229 N N . VAL A 1 279 ? 31.003 -13.363 -3.174 1.00 42.84 279 VAL A N 1
ATOM 2230 C CA . VAL A 1 279 ? 30.301 -14.635 -3.370 1.00 42.84 279 VAL A CA 1
ATOM 2231 C C . VAL A 1 279 ? 31.357 -15.718 -3.169 1.00 42.84 279 VAL A C 1
ATOM 2233 O O . VAL A 1 279 ? 32.194 -15.939 -4.038 1.00 42.84 279 VAL A O 1
ATOM 2236 N N . GLY A 1 280 ? 31.371 -16.344 -1.996 1.00 38.06 280 GLY A N 1
ATOM 2237 C CA . GLY A 1 280 ? 32.263 -17.463 -1.705 1.00 38.06 280 GLY A CA 1
ATOM 2238 C C . GLY A 1 280 ? 32.326 -17.772 -0.215 1.00 38.06 280 GLY A C 1
ATOM 2239 O O . GLY A 1 280 ? 32.795 -16.948 0.556 1.00 38.06 280 GLY A O 1
ATOM 2240 N N . ALA A 1 281 ? 31.897 -18.982 0.152 1.00 32.25 281 ALA A N 1
ATOM 2241 C CA . ALA A 1 281 ? 31.987 -19.594 1.484 1.00 32.25 281 ALA A CA 1
ATOM 2242 C C . ALA A 1 281 ? 30.932 -19.183 2.533 1.00 32.25 281 ALA A C 1
ATOM 2244 O O . ALA A 1 281 ? 31.244 -18.629 3.580 1.00 32.25 281 ALA A O 1
ATOM 2245 N N . ALA A 1 282 ? 29.681 -19.594 2.313 1.00 30.86 282 ALA A N 1
ATOM 2246 C CA . ALA A 1 282 ? 28.763 -19.912 3.414 1.00 30.86 282 ALA A CA 1
ATOM 2247 C C . ALA A 1 282 ? 27.779 -21.020 2.999 1.00 30.86 282 ALA A C 1
ATOM 2249 O O . ALA A 1 282 ? 26.572 -20.825 2.948 1.00 30.86 282 ALA A O 1
ATOM 2250 N N . THR A 1 283 ? 28.309 -22.188 2.637 1.00 37.12 283 THR A N 1
ATOM 2251 C CA . THR A 1 283 ? 27.559 -23.454 2.532 1.00 37.12 283 THR A CA 1
ATOM 2252 C C . THR A 1 283 ? 28.550 -24.600 2.707 1.00 37.12 283 THR A C 1
ATOM 2254 O O . THR A 1 283 ? 29.045 -25.166 1.744 1.00 37.12 283 THR A O 1
ATOM 2257 N N . SER A 1 284 ? 28.925 -24.872 3.957 1.00 34.50 284 SER A N 1
ATOM 2258 C CA . SER A 1 284 ? 29.547 -26.131 4.394 1.00 34.50 284 SER A CA 1
ATOM 2259 C C . SER A 1 284 ? 29.846 -26.025 5.890 1.00 34.50 284 SER A C 1
ATOM 2261 O O . SER A 1 284 ? 30.974 -25.719 6.265 1.00 34.50 284 SER A O 1
ATOM 2263 N N . GLN A 1 285 ? 28.832 -26.219 6.736 1.00 32.28 285 GLN A N 1
ATOM 2264 C CA . GLN A 1 285 ? 28.964 -26.771 8.096 1.00 32.28 285 GLN A CA 1
ATOM 2265 C C . GLN A 1 285 ? 27.579 -26.835 8.753 1.00 32.28 285 GLN A C 1
ATOM 2267 O O . GLN A 1 285 ? 27.232 -26.043 9.620 1.00 32.28 285 GLN A O 1
ATOM 2272 N N . ALA A 1 286 ? 26.764 -27.782 8.294 1.00 31.38 286 ALA A N 1
ATOM 2273 C CA . ALA A 1 286 ? 25.601 -28.273 9.028 1.00 31.38 286 ALA A CA 1
ATOM 2274 C C . ALA A 1 286 ? 25.251 -29.682 8.523 1.00 31.38 286 ALA A C 1
ATOM 2276 O O . ALA A 1 286 ? 24.143 -29.918 8.075 1.00 31.38 286 ALA A O 1
ATOM 2277 N N . ASP A 1 287 ? 26.232 -30.586 8.533 1.00 35.53 287 ASP A N 1
ATOM 2278 C CA . ASP A 1 287 ? 26.013 -32.030 8.383 1.00 35.53 287 ASP A CA 1
ATOM 2279 C C . ASP A 1 287 ? 27.183 -32.766 9.044 1.00 35.53 287 ASP A C 1
ATOM 2281 O O . ASP A 1 287 ? 28.146 -33.173 8.404 1.00 35.53 287 ASP A O 1
ATOM 2285 N N . ALA A 1 288 ? 27.148 -32.815 10.377 1.00 36.28 288 ALA A N 1
ATOM 2286 C CA . ALA A 1 288 ? 27.889 -33.771 11.201 1.00 36.28 288 ALA A CA 1
ATOM 2287 C C . ALA A 1 288 ? 27.476 -33.582 12.666 1.00 36.28 288 ALA A C 1
ATOM 2289 O O . ALA A 1 288 ? 28.152 -32.878 13.416 1.00 36.28 288 ALA A O 1
ATOM 2290 N N . ARG A 1 289 ? 26.339 -34.170 13.058 1.00 33.19 289 ARG A N 1
ATOM 2291 C CA . ARG A 1 289 ? 26.036 -34.633 14.428 1.00 33.19 289 ARG A CA 1
ATOM 2292 C C . ARG A 1 289 ? 24.676 -35.331 14.420 1.00 33.19 289 ARG A C 1
ATOM 2294 O O . ARG A 1 289 ? 23.640 -34.677 14.450 1.00 33.19 289 ARG A O 1
ATOM 2301 N N . GLY A 1 290 ? 24.702 -36.658 14.353 1.00 31.61 290 GLY A N 1
ATOM 2302 C CA . GLY A 1 290 ? 23.496 -37.483 14.384 1.00 31.61 290 GLY A CA 1
ATOM 2303 C C . GLY A 1 290 ? 23.756 -38.962 14.115 1.00 31.61 290 GLY A C 1
ATOM 2304 O O . GLY A 1 290 ? 23.035 -39.564 13.330 1.00 31.61 290 GLY A O 1
ATOM 2305 N N . SER A 1 291 ? 24.794 -39.535 14.723 1.00 33.84 291 SER A N 1
ATOM 2306 C CA . SER A 1 291 ? 24.959 -40.985 14.843 1.00 33.84 291 SER A CA 1
ATOM 2307 C C . SER A 1 291 ? 25.744 -41.272 16.118 1.00 33.84 291 SER A C 1
ATOM 2309 O O . SER A 1 291 ? 26.970 -41.190 16.104 1.00 33.84 291 SER A O 1
ATOM 2311 N N . GLU A 1 292 ? 25.005 -41.466 17.208 1.00 35.06 292 GLU A N 1
ATOM 2312 C CA . GLU A 1 292 ? 25.232 -42.385 18.339 1.00 35.06 292 GLU A CA 1
ATOM 2313 C C . GLU A 1 292 ? 24.166 -42.128 19.412 1.00 35.06 292 GLU A C 1
ATOM 2315 O O . GLU A 1 292 ? 23.925 -40.941 19.740 1.00 35.06 292 GLU A O 1
#

pLDDT: mean 84.34, std 16.22, range [30.86, 97.31]

Foldseek 3Di:
DLLVCLVCLLPQFAPPVLVVVQPDAQLVVLCVVVNPPRSVVVVVVVVVLLVLLVVLQPD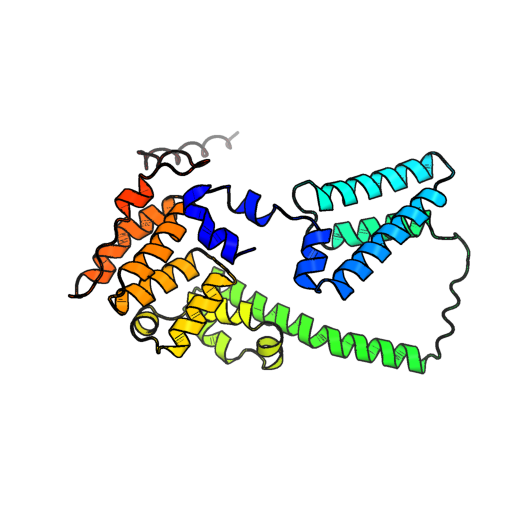PVSVVLSVVLVVQNCCNGPHGHPPDVVSVVSSVVSSCVSNPDPPDDPPPPDDPVVVVVVVVVVCVVVVLVVVLVVLLVVLVVCCVPPNLVSNVVSLVVRDPSSCVVPVLSSLVSCLLNDDLVDLLDDDPVRLVSLVVSCSVPVDLSSLVSNLSSCQSVLNQPRSQSSLLSSLRHHDLVSLVVCVVVQCVVCVPPPSGHDHVSVCSSQDDGNPDDRDDPDPDDDPDDDPDDDDD

Secondary structure (DSSP, 8-state):
-HHHHHHHHHHH----HHHHTT---HHHHHHHHHHHHHHHHHHHHHHHHHHHHHHH--SHHHHHHHHHHHHHHHHHHHSS---SHHHHHHHHHHHHHHHS-TT--------HHHHHHHHHHHHHHHHHHHHHHHHHHHHHHHHHHH-HHHHHHHGGGS-HHHHHH-HHHHHHHHHHHS-HHHHTT--HHHHHHHHHHHHHS--HHHHHHHHHHHHHTT-HHHHHHHHHHHHHHS-HHHHHHHHHHHHHHHTT-TT-----HHHHHHS--TTPPPP-S-----S--S------